Protein AF-A0A321L7A5-F1 (afdb_monomer_lite)

Sequence (297 aa):
MPLDHSKATVTISIAGIALSCINKLEGNRFEIGFLRCDRHRPLLDIQEIEFDPKTGESIRSCLIPHSLNLDEDITINAINGGGPQCGSRVSQYVRRAFDRLEDTGDEEDFRWIPDLEGPEFHGHKLTINHRSKLLPTLYLNDGILYTRQKTDEAFARVPVRGRSSKTALGKLAYGINADIICKDGGEVVLSNIARSGAPDGGSRCSVKLPKKERSRYLITIENHCQLADEIEGTDFQLFYEVVKDPAGKEFDLRRVVETGCYAAAKEPPEGRADFTLDGFPQNCLAGYLGETDSLNG

Radius of gyration: 19.92 Å; chains: 1; bounding box: 56×46×57 Å

Structure (mmCIF, N/CA/C/O backbone):
data_AF-A0A321L7A5-F1
#
_entry.id   AF-A0A321L7A5-F1
#
loop_
_atom_site.group_PDB
_atom_site.id
_atom_site.type_symbol
_atom_site.label_atom_id
_atom_site.label_alt_id
_atom_site.label_comp_id
_atom_site.label_asym_id
_atom_site.label_entity_id
_atom_site.label_seq_id
_atom_site.pdbx_PDB_ins_code
_atom_site.Cartn_x
_atom_site.Cartn_y
_atom_site.Cartn_z
_atom_site.occupancy
_atom_site.B_iso_or_equiv
_atom_site.auth_seq_id
_atom_site.auth_comp_id
_atom_site.auth_asym_id
_atom_site.auth_atom_id
_atom_site.pdbx_PDB_model_num
ATOM 1 N N . MET A 1 1 ? 1.046 19.884 -9.465 1.00 73.62 1 MET A N 1
ATOM 2 C CA . MET A 1 1 ? 1.242 19.173 -10.742 1.00 73.62 1 MET A CA 1
ATOM 3 C C . MET A 1 1 ? 0.932 17.710 -10.490 1.00 73.62 1 MET A C 1
ATOM 5 O O . MET A 1 1 ? 1.390 17.239 -9.445 1.00 73.62 1 MET A O 1
ATOM 9 N N . PRO A 1 2 ? 0.112 17.057 -11.335 1.00 86.25 2 PRO A N 1
ATOM 10 C CA . PRO A 1 2 ? -0.223 15.631 -11.215 1.00 86.25 2 PRO A CA 1
ATOM 11 C C . PRO A 1 2 ? 1.021 14.766 -11.072 1.00 86.25 2 PRO A C 1
ATOM 13 O O . PRO A 1 2 ? 2.103 15.188 -11.501 1.00 86.25 2 PRO A O 1
ATOM 16 N N . LEU A 1 3 ? 0.885 13.622 -10.403 1.00 89.12 3 LEU A N 1
ATOM 17 C CA . LEU A 1 3 ? 1.964 12.650 -10.358 1.00 89.12 3 LEU A CA 1
ATOM 18 C C . LEU A 1 3 ? 2.193 12.129 -11.786 1.00 89.12 3 LEU A C 1
ATOM 20 O O . LEU A 1 3 ? 1.260 11.942 -12.563 1.00 89.12 3 LEU A O 1
ATOM 24 N N . ASP A 1 4 ? 3.457 12.008 -12.182 1.00 92.56 4 ASP A N 1
ATOM 25 C CA . ASP A 1 4 ? 3.826 11.600 -13.536 1.00 92.56 4 ASP A CA 1
ATOM 26 C C . ASP A 1 4 ? 4.267 10.135 -13.534 1.00 92.56 4 ASP A C 1
ATOM 28 O O . ASP A 1 4 ? 5.461 9.824 -13.484 1.00 92.56 4 ASP A O 1
ATOM 32 N N . HIS A 1 5 ? 3.291 9.232 -13.628 1.00 93.69 5 HIS A N 1
ATOM 33 C CA . HIS A 1 5 ? 3.534 7.786 -13.697 1.00 93.69 5 HIS A CA 1
ATOM 34 C C . HIS A 1 5 ? 4.279 7.366 -14.965 1.00 93.69 5 HIS A C 1
ATOM 36 O O . HIS A 1 5 ? 4.738 6.226 -15.069 1.00 93.69 5 HIS A O 1
ATOM 42 N N . SER A 1 6 ? 4.425 8.259 -15.957 1.00 91.56 6 SER A N 1
ATOM 43 C CA . SER A 1 6 ? 5.083 7.906 -17.216 1.00 91.56 6 SER A CA 1
ATOM 44 C C . SER A 1 6 ? 6.560 7.523 -17.041 1.00 91.56 6 SER A C 1
ATOM 46 O O . SER A 1 6 ? 7.158 6.855 -17.890 1.00 91.56 6 SER A O 1
ATOM 48 N N . LYS A 1 7 ? 7.142 7.921 -15.909 1.00 92.12 7 LYS A N 1
ATOM 49 C CA . LYS A 1 7 ? 8.540 7.682 -15.552 1.00 92.12 7 LYS A CA 1
ATOM 50 C C . LYS A 1 7 ? 8.752 6.474 -14.648 1.00 92.12 7 LYS A C 1
ATOM 52 O O . LYS A 1 7 ? 9.908 6.130 -14.400 1.00 92.12 7 LYS A O 1
ATOM 57 N N . ALA A 1 8 ? 7.687 5.857 -14.140 1.00 95.06 8 ALA A N 1
ATOM 58 C CA . ALA A 1 8 ? 7.805 4.689 -13.280 1.00 95.06 8 ALA A CA 1
ATOM 59 C C . ALA A 1 8 ? 8.472 3.539 -14.049 1.00 95.06 8 ALA A C 1
ATOM 61 O O . ALA A 1 8 ? 8.101 3.233 -15.178 1.00 95.06 8 ALA A O 1
ATOM 62 N N . THR A 1 9 ? 9.468 2.895 -13.444 1.00 96.50 9 THR A N 1
ATOM 63 C CA . THR A 1 9 ? 9.952 1.590 -13.915 1.00 96.50 9 THR A CA 1
ATOM 64 C C . THR A 1 9 ? 8.985 0.505 -13.461 1.00 96.50 9 THR A C 1
ATOM 66 O O . THR A 1 9 ? 8.635 -0.391 -14.228 1.00 96.50 9 THR A O 1
ATOM 69 N N . VAL A 1 10 ? 8.567 0.595 -12.199 1.00 97.88 10 VAL A N 1
ATOM 70 C CA . VAL A 1 10 ? 7.644 -0.327 -11.548 1.00 97.88 10 VAL A CA 1
ATOM 71 C C . VAL A 1 10 ? 6.595 0.489 -10.812 1.00 97.88 10 VAL A C 1
ATOM 73 O O . VAL A 1 10 ? 6.953 1.396 -10.063 1.00 97.88 10 VAL A O 1
ATOM 76 N N . THR A 1 11 ? 5.333 0.122 -10.984 1.00 98.12 11 THR A N 1
ATOM 77 C CA . THR A 1 11 ? 4.240 0.531 -10.105 1.00 98.12 11 THR A CA 1
ATOM 78 C C . THR A 1 11 ? 3.858 -0.671 -9.254 1.00 98.12 11 THR A C 1
ATOM 80 O O . THR A 1 11 ? 3.595 -1.754 -9.778 1.00 98.12 11 THR A O 1
ATOM 83 N N . ILE A 1 12 ? 3.846 -0.502 -7.938 1.00 98.31 12 ILE A N 1
ATOM 84 C CA . ILE A 1 12 ? 3.305 -1.484 -7.000 1.00 98.31 12 ILE A CA 1
ATOM 85 C C . ILE A 1 12 ? 1.895 -1.037 -6.656 1.00 98.31 12 ILE A C 1
ATOM 87 O O . ILE A 1 12 ? 1.710 0.106 -6.251 1.00 98.31 12 ILE A O 1
ATOM 91 N N . SER A 1 13 ? 0.922 -1.926 -6.792 1.00 97.94 13 SER A N 1
ATOM 92 C CA . SER A 1 13 ? -0.464 -1.690 -6.422 1.00 97.94 13 SER A CA 1
ATOM 93 C C . SER A 1 13 ? -0.875 -2.620 -5.298 1.00 97.94 13 SER A C 1
ATOM 95 O O . SER A 1 13 ? -0.742 -3.837 -5.411 1.00 97.94 13 SER A O 1
ATOM 97 N N . ILE A 1 14 ? -1.351 -2.037 -4.201 1.00 97.06 14 ILE A N 1
ATOM 98 C CA . ILE A 1 14 ? -1.662 -2.751 -2.970 1.00 97.06 14 ILE A CA 1
ATOM 99 C C . ILE A 1 14 ? -3.116 -2.510 -2.592 1.00 97.06 14 ILE A C 1
ATOM 101 O O . ILE A 1 14 ? -3.545 -1.361 -2.470 1.00 97.06 14 ILE A O 1
ATOM 105 N N . ALA A 1 15 ? -3.868 -3.587 -2.384 1.00 94.19 15 ALA A N 1
ATOM 106 C CA . ALA A 1 15 ? -5.261 -3.519 -1.952 1.00 94.19 15 ALA A CA 1
ATOM 107 C C . ALA A 1 15 ? -5.634 -4.639 -0.970 1.00 94.19 15 ALA A C 1
ATOM 109 O O . ALA A 1 15 ? -4.910 -5.623 -0.787 1.00 94.19 15 ALA A O 1
ATOM 110 N N . GLY A 1 16 ? -6.795 -4.478 -0.339 1.00 92.19 16 GLY A N 1
ATOM 111 C CA . GLY A 1 16 ? -7.297 -5.372 0.698 1.00 92.19 16 GLY A CA 1
ATOM 112 C C . GLY A 1 16 ? -6.795 -5.002 2.093 1.00 92.19 16 GLY A C 1
ATOM 113 O O . GLY A 1 16 ? -6.304 -3.897 2.334 1.00 92.19 16 GLY A O 1
ATOM 114 N N . ILE A 1 17 ? -6.937 -5.934 3.038 1.00 92.94 17 ILE A N 1
ATOM 115 C CA . ILE A 1 17 ? -6.601 -5.680 4.440 1.00 92.94 17 ILE A CA 1
ATOM 116 C C . ILE A 1 17 ? -5.089 -5.761 4.693 1.00 92.94 17 ILE A C 1
ATOM 118 O O . ILE A 1 17 ? -4.496 -6.832 4.856 1.00 92.94 17 ILE A O 1
ATOM 122 N N . ALA A 1 18 ? -4.458 -4.594 4.720 1.00 95.56 18 ALA A N 1
ATOM 123 C CA . ALA A 1 18 ? -3.033 -4.429 4.958 1.00 95.56 18 ALA A CA 1
ATOM 124 C C . ALA A 1 18 ? -2.785 -3.291 5.946 1.00 95.56 18 ALA A C 1
ATOM 126 O O . ALA A 1 18 ? -3.521 -2.306 5.962 1.00 95.56 18 ALA A O 1
ATOM 127 N N . LEU A 1 19 ? -1.747 -3.430 6.763 1.00 96.62 19 LEU A N 1
ATOM 128 C CA . LEU A 1 19 ? -1.296 -2.414 7.703 1.00 96.62 19 LEU A CA 1
ATOM 129 C C . LEU A 1 19 ? 0.077 -1.922 7.273 1.00 96.62 19 LEU A C 1
ATOM 131 O O . LEU A 1 19 ? 0.952 -2.737 6.985 1.00 96.62 19 LEU A O 1
ATOM 135 N N . SER A 1 20 ? 0.269 -0.609 7.231 1.00 97.38 20 SER A N 1
ATOM 136 C CA . SER A 1 20 ? 1.500 -0.019 6.713 1.00 97.38 20 SER A CA 1
ATOM 137 C C . SER A 1 20 ? 2.065 1.086 7.592 1.00 97.38 20 SER A C 1
ATOM 139 O O . SER A 1 20 ? 1.324 1.748 8.311 1.00 97.38 20 SER A O 1
ATOM 141 N N . CYS A 1 21 ? 3.379 1.290 7.533 1.00 97.44 21 CYS A N 1
ATOM 142 C CA . CYS A 1 21 ? 4.071 2.390 8.203 1.00 97.44 21 CYS A CA 1
ATOM 143 C C . CYS A 1 21 ? 5.313 2.818 7.406 1.00 97.44 21 CYS A C 1
ATOM 145 O O . CYS A 1 21 ? 5.799 2.092 6.535 1.00 97.44 21 CYS A O 1
ATOM 147 N N . ILE A 1 22 ? 5.851 4.003 7.707 1.00 96.12 22 ILE A N 1
ATOM 148 C CA . ILE A 1 22 ? 7.162 4.436 7.204 1.00 96.12 22 ILE A CA 1
ATOM 149 C C . ILE A 1 22 ? 8.163 4.366 8.352 1.00 96.12 22 ILE A C 1
ATOM 151 O O . ILE A 1 22 ? 8.121 5.171 9.283 1.00 96.12 22 ILE A O 1
ATOM 155 N N . ASN A 1 23 ? 9.102 3.431 8.250 1.00 93.81 23 ASN A N 1
ATOM 156 C CA . ASN A 1 23 ? 10.160 3.228 9.221 1.00 93.81 23 ASN A CA 1
ATOM 157 C C . ASN A 1 23 ? 11.243 4.301 9.090 1.00 93.81 23 ASN A C 1
ATOM 159 O O . ASN A 1 23 ? 12.180 4.200 8.291 1.00 93.81 23 ASN A O 1
ATOM 163 N N . LYS A 1 24 ? 11.103 5.356 9.898 1.00 89.44 24 LYS A N 1
ATOM 164 C CA . LYS A 1 24 ? 12.027 6.499 9.944 1.00 89.44 24 LYS A CA 1
ATOM 165 C C . LYS A 1 24 ? 13.417 6.108 10.460 1.00 89.44 24 LYS A C 1
ATOM 167 O O . LYS A 1 24 ? 14.400 6.752 10.093 1.00 89.44 24 LYS A O 1
ATOM 172 N N . LEU A 1 25 ? 13.509 5.057 11.280 1.00 88.69 25 LEU A N 1
ATOM 173 C CA . LEU A 1 25 ? 14.767 4.576 11.861 1.00 88.69 25 LEU A CA 1
ATOM 174 C C . LEU A 1 25 ? 15.625 3.839 10.825 1.00 88.69 25 LEU A C 1
ATOM 176 O O . LEU A 1 25 ? 16.846 3.981 10.818 1.00 88.69 25 LEU A O 1
ATOM 180 N N . GLU A 1 26 ? 14.992 3.133 9.891 1.00 86.69 26 GLU A N 1
ATOM 181 C CA . GLU A 1 26 ? 15.644 2.425 8.787 1.00 86.69 26 GLU A CA 1
ATOM 182 C C . GLU A 1 26 ? 15.580 3.217 7.475 1.00 86.69 26 GLU A C 1
ATOM 184 O O . GLU A 1 26 ? 15.263 2.698 6.408 1.00 86.69 26 GLU A O 1
ATOM 189 N N . GLY A 1 27 ? 15.890 4.515 7.545 1.00 84.50 27 GLY A N 1
ATOM 190 C CA . GLY A 1 27 ? 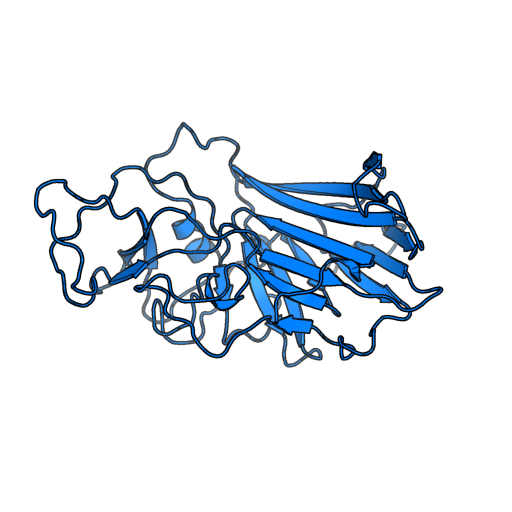16.083 5.339 6.351 1.00 84.50 27 GLY A CA 1
ATOM 191 C C . GLY A 1 27 ? 14.803 5.684 5.586 1.00 84.50 27 GLY A C 1
ATOM 192 O O . GLY A 1 27 ? 14.893 5.983 4.398 1.00 84.50 27 GLY A O 1
ATOM 193 N N . ASN A 1 28 ? 13.648 5.717 6.260 1.00 89.94 28 ASN A N 1
ATOM 194 C CA . ASN A 1 28 ? 12.314 5.888 5.670 1.00 89.94 28 ASN A CA 1
ATOM 195 C C . ASN A 1 28 ? 11.901 4.715 4.770 1.00 89.94 28 ASN A C 1
ATOM 197 O O . ASN A 1 28 ? 11.311 4.926 3.712 1.00 89.94 28 ASN A O 1
ATOM 201 N N . ARG A 1 29 ? 12.205 3.482 5.174 1.00 93.19 29 ARG A N 1
ATOM 202 C CA . ARG A 1 29 ? 11.696 2.287 4.497 1.00 93.19 29 ARG A CA 1
ATOM 203 C C . ARG A 1 29 ? 10.191 2.166 4.713 1.00 93.19 29 ARG A C 1
ATOM 205 O O . ARG A 1 29 ? 9.725 2.250 5.843 1.00 93.19 29 ARG A O 1
ATOM 212 N N . PHE A 1 30 ? 9.427 1.947 3.654 1.00 96.81 30 PHE A N 1
ATOM 213 C CA . PHE A 1 30 ? 8.008 1.635 3.775 1.00 96.81 30 PHE A CA 1
ATOM 214 C C . PHE A 1 30 ? 7.825 0.150 4.070 1.00 96.81 30 PHE A C 1
ATOM 216 O O . PHE A 1 30 ? 8.400 -0.705 3.395 1.00 96.81 30 PHE A O 1
ATOM 223 N N . GLU A 1 31 ? 7.041 -0.143 5.100 1.00 97.19 31 GLU A N 1
ATOM 224 C CA . GLU A 1 31 ? 6.721 -1.496 5.534 1.00 97.19 31 GLU A CA 1
ATOM 225 C C . GLU A 1 31 ? 5.220 -1.695 5.401 1.00 97.19 31 GLU A C 1
ATOM 227 O O . GLU A 1 31 ? 4.438 -0.849 5.836 1.00 97.19 31 GLU A O 1
ATOM 232 N N . ILE A 1 32 ? 4.809 -2.810 4.806 1.00 97.62 32 ILE A N 1
ATOM 233 C CA . ILE A 1 32 ? 3.396 -3.154 4.681 1.00 97.62 32 ILE A CA 1
ATOM 234 C C . ILE A 1 32 ? 3.188 -4.638 4.931 1.00 97.62 32 ILE A C 1
ATOM 236 O O . ILE A 1 32 ? 3.740 -5.484 4.237 1.00 97.62 32 ILE A O 1
ATOM 240 N N . GLY A 1 33 ? 2.405 -4.946 5.956 1.00 97.12 33 GLY A N 1
ATOM 241 C CA . GLY A 1 33 ? 2.051 -6.298 6.350 1.00 97.12 33 GLY A CA 1
ATOM 242 C C . GLY A 1 33 ? 0.606 -6.606 5.987 1.00 97.12 33 GLY A C 1
ATOM 243 O O . GLY A 1 33 ? -0.298 -5.845 6.335 1.00 97.12 33 GLY A O 1
ATOM 244 N N . PHE A 1 34 ? 0.370 -7.733 5.324 1.00 96.62 34 PHE A N 1
ATOM 245 C CA . PHE A 1 34 ? -0.986 -8.186 5.007 1.00 96.62 34 PHE A CA 1
ATOM 246 C C . PHE A 1 34 ? -1.564 -8.999 6.152 1.00 96.62 34 PHE A C 1
ATOM 248 O O . PHE A 1 34 ? -0.925 -9.932 6.634 1.00 96.62 34 PHE A O 1
ATOM 255 N N . LEU A 1 35 ? -2.776 -8.667 6.593 1.00 95.12 35 LEU A N 1
ATOM 256 C CA . LEU A 1 35 ? -3.407 -9.411 7.672 1.00 95.12 35 LEU A CA 1
ATOM 257 C C . LEU A 1 35 ? -3.889 -10.769 7.156 1.00 95.12 35 LEU A C 1
ATOM 259 O O . LEU A 1 35 ? -4.773 -10.846 6.304 1.00 95.12 35 LEU A O 1
ATOM 263 N N . ARG A 1 36 ? -3.325 -11.849 7.695 1.00 92.81 36 ARG A N 1
ATOM 264 C CA . ARG A 1 36 ? -3.751 -13.219 7.408 1.00 92.81 36 ARG A CA 1
ATOM 265 C C . ARG A 1 36 ? -4.792 -13.672 8.412 1.00 92.81 36 ARG A C 1
ATOM 267 O O . ARG A 1 36 ? -4.588 -13.608 9.624 1.00 92.81 36 ARG A O 1
ATOM 274 N N . CYS A 1 37 ? -5.870 -14.217 7.880 1.00 91.06 37 CYS A N 1
ATOM 275 C CA . CYS A 1 37 ? -6.850 -14.989 8.625 1.00 91.06 37 CYS A CA 1
ATOM 276 C C . CYS A 1 37 ? -7.405 -16.084 7.709 1.00 91.06 37 CYS A C 1
ATOM 278 O O . CYS A 1 37 ? -7.020 -16.178 6.543 1.00 91.06 37 CYS A O 1
ATOM 280 N N . ASP A 1 38 ? -8.327 -16.902 8.207 1.00 88.75 38 ASP A N 1
ATOM 281 C CA . ASP A 1 38 ? -8.894 -18.000 7.414 1.00 88.75 38 ASP A CA 1
ATOM 282 C C . ASP A 1 38 ? -9.598 -17.512 6.135 1.00 88.75 38 ASP A C 1
ATOM 284 O O . ASP A 1 38 ? -9.697 -18.259 5.165 1.00 88.75 38 ASP A O 1
ATOM 288 N N . ARG A 1 39 ? -10.027 -16.242 6.114 1.00 88.62 39 ARG A N 1
ATOM 289 C CA . ARG A 1 39 ? -10.750 -15.611 5.001 1.00 88.62 39 ARG A CA 1
ATOM 290 C C . ARG A 1 39 ? -9.870 -14.802 4.055 1.00 88.62 39 ARG A C 1
ATOM 292 O O . ARG A 1 39 ? -10.267 -14.601 2.914 1.00 88.62 39 ARG A O 1
ATOM 299 N N . HIS A 1 40 ? -8.719 -14.324 4.521 1.00 90.19 40 HIS A N 1
ATOM 300 C CA . HIS A 1 40 ? -7.886 -13.373 3.789 1.00 90.19 40 HIS A CA 1
ATOM 301 C C . HIS A 1 40 ? -6.534 -13.980 3.477 1.00 90.19 40 HIS A C 1
ATOM 303 O O . HIS A 1 40 ? -5.783 -14.371 4.381 1.00 90.19 40 HIS A O 1
ATOM 309 N N . ARG A 1 41 ? -6.233 -14.066 2.180 1.00 91.38 41 ARG A N 1
ATOM 310 C CA . ARG A 1 41 ? -4.936 -14.525 1.698 1.00 91.38 41 ARG A CA 1
ATOM 311 C C . ARG A 1 41 ? -4.395 -13.558 0.649 1.00 91.38 41 ARG A C 1
ATOM 313 O O . ARG A 1 41 ? -5.126 -13.212 -0.279 1.00 91.38 41 ARG A O 1
ATOM 320 N N . PRO A 1 42 ? -3.118 -13.167 0.768 1.00 94.88 42 PRO A N 1
ATOM 321 C CA . PRO A 1 42 ? -2.471 -12.334 -0.225 1.00 94.88 42 PRO A CA 1
ATOM 322 C C . PRO A 1 42 ? -2.281 -13.120 -1.524 1.00 94.88 42 PRO A C 1
ATOM 324 O O . PRO A 1 42 ? -1.915 -14.298 -1.507 1.00 94.88 42 PRO A O 1
ATOM 327 N N . LEU A 1 43 ? -2.503 -12.437 -2.638 1.00 96.12 43 LEU A N 1
ATOM 328 C CA . LEU A 1 43 ? -2.137 -12.841 -3.988 1.00 96.12 43 LEU A CA 1
ATOM 329 C C . LEU A 1 43 ? -1.112 -11.843 -4.523 1.00 96.12 43 LEU A C 1
ATOM 331 O O . LEU A 1 43 ? -1.151 -10.670 -4.157 1.00 96.12 43 LEU A O 1
ATOM 335 N N . LEU A 1 44 ? -0.193 -12.311 -5.363 1.00 97.50 44 LEU A N 1
ATOM 336 C CA . LEU A 1 44 ? 0.838 -11.496 -5.997 1.00 97.50 44 LEU A CA 1
ATOM 337 C C . LEU A 1 44 ? 0.883 -11.851 -7.475 1.00 97.50 44 LEU A C 1
ATOM 339 O O . LEU A 1 44 ? 1.128 -13.007 -7.808 1.00 97.50 44 LEU A O 1
ATOM 343 N N . ASP A 1 45 ? 0.719 -10.834 -8.311 1.00 98.31 45 ASP A N 1
ATOM 344 C CA . ASP A 1 45 ? 0.925 -10.911 -9.750 1.00 98.31 45 ASP A CA 1
ATOM 345 C C . ASP A 1 45 ? 1.959 -9.874 -10.183 1.00 98.31 45 ASP A C 1
ATOM 347 O O . ASP A 1 45 ? 1.998 -8.747 -9.684 1.00 98.31 45 ASP A O 1
ATOM 351 N N . ILE A 1 46 ? 2.787 -10.247 -11.157 1.00 98.56 46 ILE A N 1
ATOM 352 C CA . ILE A 1 46 ? 3.749 -9.344 -11.790 1.00 98.56 46 ILE A CA 1
ATOM 353 C C . ILE A 1 46 ? 3.462 -9.325 -13.286 1.00 98.56 46 ILE A C 1
ATOM 355 O O . ILE A 1 46 ? 3.459 -10.368 -13.936 1.00 98.56 46 ILE A O 1
ATOM 359 N N . GLN A 1 47 ? 3.248 -8.140 -13.845 1.00 98.62 47 GLN A N 1
ATOM 360 C CA . GLN A 1 47 ? 3.000 -7.932 -15.268 1.00 98.62 47 GLN A CA 1
ATOM 361 C C . GLN A 1 47 ? 4.075 -7.032 -15.869 1.00 98.62 47 GLN A C 1
ATOM 363 O O . GLN A 1 47 ? 4.460 -6.039 -15.259 1.00 98.62 47 GLN A O 1
ATOM 368 N N . GLU A 1 48 ? 4.533 -7.348 -17.078 1.00 98.56 48 GLU A N 1
ATOM 369 C CA . GLU A 1 48 ? 5.232 -6.401 -17.947 1.00 98.56 48 GLU A CA 1
ATOM 370 C C . GLU A 1 48 ? 4.228 -5.793 -18.925 1.00 98.56 48 GLU A C 1
ATOM 372 O O . GLU A 1 48 ? 3.525 -6.523 -19.624 1.00 98.56 48 GLU A O 1
ATOM 377 N N . ILE A 1 49 ? 4.185 -4.465 -18.983 1.00 98.25 49 ILE A N 1
ATOM 378 C CA . ILE A 1 49 ? 3.317 -3.690 -19.865 1.00 98.25 49 ILE A CA 1
ATOM 379 C C . ILE A 1 49 ? 4.201 -2.940 -20.859 1.00 98.25 49 ILE A C 1
ATOM 381 O O . ILE A 1 49 ? 5.022 -2.120 -20.450 1.00 98.25 49 ILE A O 1
ATOM 385 N N . GLU A 1 50 ? 4.037 -3.222 -22.148 1.00 97.88 50 GLU A N 1
ATOM 386 C CA . GLU A 1 50 ? 4.733 -2.571 -23.259 1.00 97.88 50 GLU A CA 1
ATOM 387 C C . GLU A 1 50 ? 3.866 -1.452 -23.849 1.00 97.88 50 GLU A C 1
ATOM 389 O O . GLU A 1 50 ? 2.668 -1.640 -24.069 1.00 97.88 50 GLU A O 1
ATOM 394 N N . PHE A 1 51 ? 4.473 -0.301 -24.138 1.00 96.62 51 PHE A N 1
ATOM 395 C CA . PHE A 1 51 ? 3.792 0.911 -24.591 1.00 96.62 51 PHE A CA 1
ATOM 396 C C . PHE A 1 51 ? 4.238 1.347 -25.990 1.00 96.62 51 PHE A C 1
ATOM 398 O O . PHE A 1 51 ? 5.414 1.241 -26.354 1.00 96.62 51 PHE A O 1
ATOM 405 N N . ASP A 1 52 ? 3.305 1.909 -26.759 1.00 95.44 52 ASP A N 1
ATOM 406 C CA . ASP A 1 52 ? 3.605 2.546 -28.037 1.00 95.44 52 ASP A CA 1
ATOM 407 C C . ASP A 1 52 ? 4.378 3.852 -27.793 1.00 95.44 52 ASP A C 1
ATOM 409 O O . ASP A 1 52 ? 3.889 4.736 -27.087 1.00 95.44 52 ASP A O 1
ATOM 413 N N . PRO A 1 53 ? 5.574 4.036 -28.376 1.00 92.25 53 PRO A N 1
ATOM 414 C CA . PRO A 1 53 ? 6.374 5.236 -28.143 1.00 92.25 53 PRO A CA 1
ATOM 415 C C . PRO A 1 53 ? 5.760 6.518 -28.733 1.00 92.25 53 PRO A C 1
ATOM 417 O O . PRO A 1 53 ? 6.203 7.611 -28.388 1.00 92.25 53 PRO A O 1
ATOM 420 N N . LYS A 1 54 ? 4.797 6.411 -29.656 1.00 93.69 54 LYS A N 1
ATOM 421 C CA . LYS A 1 54 ? 4.126 7.548 -30.299 1.00 93.69 54 LYS A CA 1
ATOM 422 C C . LYS A 1 54 ? 2.858 7.952 -29.561 1.00 93.69 54 LYS A C 1
ATOM 424 O O . LYS A 1 54 ? 2.631 9.147 -29.400 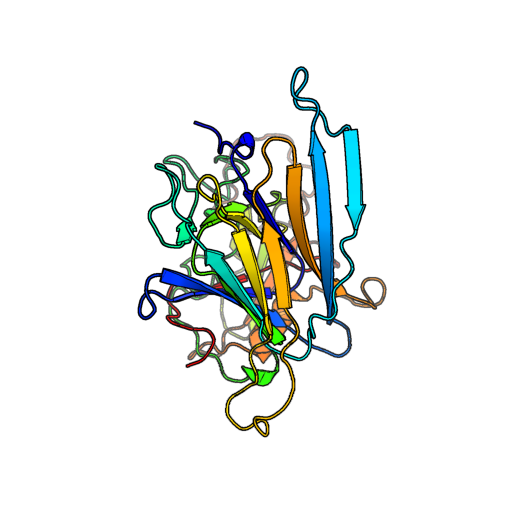1.00 93.69 54 LYS A O 1
ATOM 429 N N . THR A 1 55 ? 2.028 6.984 -29.170 1.00 93.81 55 THR A N 1
ATOM 430 C CA . THR A 1 55 ? 0.733 7.267 -28.522 1.00 93.81 55 THR A CA 1
ATOM 431 C C . THR A 1 55 ? 0.809 7.204 -26.999 1.00 93.81 55 THR A C 1
ATOM 433 O O . THR A 1 55 ? -0.000 7.834 -26.327 1.00 93.81 55 THR A O 1
ATOM 436 N N . GLY A 1 56 ? 1.788 6.482 -26.445 1.00 91.25 56 GLY A N 1
ATOM 437 C CA . GLY A 1 56 ? 1.881 6.191 -25.015 1.00 91.25 56 GLY A CA 1
ATOM 438 C C . GLY A 1 56 ? 0.869 5.148 -24.533 1.00 91.25 56 GLY A C 1
ATOM 439 O O . GLY A 1 56 ? 0.791 4.895 -23.333 1.00 91.25 56 GLY A O 1
ATOM 440 N N . GLU A 1 57 ? 0.094 4.548 -25.437 1.00 93.88 57 GLU A N 1
ATOM 441 C CA . GLU A 1 57 ? -0.906 3.533 -25.106 1.00 93.88 57 GLU A CA 1
ATOM 442 C C . GLU A 1 57 ? -0.256 2.164 -24.889 1.00 93.88 57 GLU A C 1
ATOM 444 O O . GLU A 1 57 ? 0.778 1.848 -25.479 1.00 93.88 57 GLU A O 1
ATOM 449 N N . SER A 1 58 ? -0.871 1.333 -24.046 1.00 94.88 58 SER A N 1
ATOM 450 C CA . SER A 1 58 ? -0.434 -0.052 -23.845 1.00 94.88 58 SER A CA 1
ATOM 451 C C . SER A 1 58 ? -0.694 -0.879 -25.106 1.00 94.88 58 SER A C 1
ATOM 453 O O . SER A 1 58 ? -1.829 -0.968 -25.572 1.00 94.88 58 SER A O 1
ATOM 455 N N . ILE A 1 59 ? 0.355 -1.500 -25.648 1.00 96.81 59 ILE A N 1
ATOM 456 C CA . ILE A 1 59 ? 0.276 -2.424 -26.788 1.00 96.81 59 ILE A CA 1
ATOM 457 C C . ILE A 1 59 ? 0.088 -3.857 -26.289 1.00 96.81 59 ILE A C 1
ATOM 459 O O . ILE A 1 59 ? -0.621 -4.657 -26.902 1.00 96.81 59 ILE A O 1
ATOM 463 N N . ARG A 1 60 ? 0.768 -4.211 -25.194 1.00 96.69 60 ARG A N 1
ATOM 464 C CA . ARG A 1 60 ? 0.841 -5.586 -24.704 1.00 96.69 60 ARG A CA 1
ATOM 465 C C . ARG A 1 60 ? 1.007 -5.609 -23.193 1.00 96.69 60 ARG A C 1
ATOM 467 O O . ARG A 1 60 ? 1.776 -4.833 -22.645 1.00 96.69 60 ARG A O 1
ATOM 474 N N . SER A 1 61 ? 0.349 -6.565 -22.545 1.00 97.31 61 SER A N 1
ATOM 475 C CA . SER A 1 61 ? 0.623 -6.945 -21.158 1.00 97.31 61 SER A CA 1
ATOM 476 C C . SER A 1 61 ? 0.910 -8.444 -21.094 1.00 97.31 61 SER A C 1
ATOM 478 O O . SER A 1 61 ? 0.223 -9.233 -21.752 1.00 97.31 61 SER A O 1
ATOM 480 N N . CYS A 1 62 ? 1.939 -8.854 -20.353 1.00 98.12 62 CYS A N 1
ATOM 481 C CA . CYS A 1 62 ? 2.205 -10.263 -20.081 1.00 98.12 62 CYS A CA 1
ATOM 482 C C . CYS A 1 62 ? 2.578 -10.513 -18.620 1.00 98.12 62 CYS A C 1
ATOM 484 O O . CYS A 1 62 ? 3.383 -9.789 -18.038 1.00 98.12 62 CYS A O 1
ATOM 486 N N . LEU A 1 63 ? 2.033 -11.589 -18.052 1.00 98.38 63 LEU A N 1
ATOM 487 C CA . LEU A 1 63 ? 2.410 -12.056 -16.723 1.00 98.38 63 LEU A CA 1
ATOM 488 C C . LEU A 1 63 ? 3.852 -12.571 -16.728 1.00 98.38 63 LEU A C 1
ATOM 490 O O . LEU A 1 63 ? 4.254 -13.316 -17.625 1.00 98.38 63 LEU A O 1
ATOM 494 N N . ILE A 1 64 ? 4.611 -12.186 -15.707 1.00 98.19 64 ILE A N 1
ATOM 495 C CA . ILE A 1 64 ? 5.963 -12.662 -15.438 1.00 98.19 64 ILE A CA 1
ATOM 496 C C . ILE A 1 64 ? 5.859 -13.823 -14.449 1.00 98.19 64 ILE A C 1
ATOM 498 O O . ILE A 1 64 ? 5.475 -13.604 -13.298 1.00 98.19 64 ILE A O 1
ATOM 502 N N . PRO A 1 65 ? 6.227 -15.052 -14.849 1.00 97.62 65 PRO A N 1
ATOM 503 C CA . PRO A 1 65 ? 6.283 -16.170 -13.923 1.00 97.62 65 PRO A CA 1
ATOM 504 C C . PRO A 1 65 ? 7.269 -15.890 -12.789 1.00 97.62 65 PRO A C 1
ATOM 506 O O . PRO A 1 65 ? 8.396 -15.449 -13.025 1.00 97.62 65 PRO A O 1
ATOM 509 N N . HIS A 1 66 ? 6.866 -16.200 -11.562 1.00 96.25 66 HIS A N 1
ATOM 510 C CA . HIS A 1 66 ? 7.728 -16.098 -10.394 1.00 96.25 66 HIS A CA 1
ATOM 511 C C . HIS A 1 66 ? 7.481 -17.233 -9.408 1.00 96.25 66 HIS A C 1
ATOM 513 O O . HIS A 1 66 ? 6.439 -17.882 -9.415 1.00 96.25 66 HIS A O 1
ATOM 519 N N . SER A 1 67 ? 8.448 -17.431 -8.519 1.00 95.62 67 SER A N 1
ATOM 520 C CA . SER A 1 67 ? 8.381 -18.394 -7.419 1.00 95.62 67 SER A CA 1
ATOM 521 C C . SER A 1 67 ? 8.394 -17.720 -6.044 1.00 95.62 67 SER A C 1
ATOM 523 O O . SER A 1 67 ? 8.699 -18.372 -5.051 1.00 95.62 67 SER A O 1
ATOM 525 N N . LEU A 1 68 ? 8.111 -16.411 -5.978 1.00 95.81 68 LEU A N 1
ATOM 526 C CA . LEU A 1 68 ? 8.053 -15.672 -4.714 1.00 95.81 68 LEU A CA 1
ATOM 527 C C . LEU A 1 68 ? 7.039 -16.310 -3.753 1.00 95.81 68 LEU A C 1
ATOM 529 O O . LEU A 1 68 ? 5.894 -16.559 -4.125 1.00 95.81 68 LEU A O 1
ATOM 533 N N . ASN A 1 69 ? 7.478 -16.556 -2.521 1.00 93.88 69 ASN A N 1
ATOM 534 C CA . ASN A 1 69 ? 6.682 -17.176 -1.471 1.00 93.88 69 ASN A CA 1
ATOM 535 C C . ASN A 1 69 ? 5.959 -16.105 -0.636 1.00 93.88 69 ASN A C 1
ATOM 537 O O . ASN A 1 69 ? 6.619 -15.291 0.004 1.00 93.88 69 ASN A O 1
ATOM 541 N N . LEU A 1 70 ? 4.624 -16.108 -0.608 1.00 94.31 70 LEU A N 1
ATOM 542 C CA . LEU A 1 70 ? 3.833 -15.164 0.201 1.00 94.31 70 LEU A CA 1
ATOM 543 C C . LEU A 1 70 ? 3.695 -15.587 1.675 1.00 94.31 70 LEU A C 1
ATOM 545 O O . LEU A 1 70 ? 3.110 -14.861 2.474 1.00 94.31 70 LEU A O 1
ATOM 549 N N . ASP A 1 71 ? 4.258 -16.736 2.057 1.00 92.44 71 ASP A N 1
ATOM 550 C CA . ASP A 1 71 ? 4.448 -17.122 3.460 1.00 92.44 71 ASP A CA 1
ATOM 551 C C . ASP A 1 71 ? 5.746 -16.549 4.064 1.00 92.44 71 ASP A C 1
ATOM 553 O O . ASP A 1 71 ? 6.019 -16.725 5.253 1.00 92.44 71 ASP A O 1
ATOM 557 N N . GLU A 1 72 ? 6.549 -15.853 3.261 1.00 92.69 72 GLU A N 1
ATOM 558 C CA . GLU A 1 72 ? 7.792 -15.203 3.670 1.00 92.69 72 GLU A CA 1
ATOM 559 C C . GLU A 1 72 ? 7.718 -13.702 3.419 1.00 92.69 72 GLU A C 1
ATOM 561 O O . GLU A 1 72 ? 7.002 -13.235 2.536 1.00 92.69 72 GLU A O 1
ATOM 566 N N . ASP A 1 73 ? 8.497 -12.933 4.171 1.00 94.44 73 ASP A N 1
ATOM 567 C CA . ASP A 1 73 ? 8.601 -11.504 3.914 1.00 94.44 73 ASP A CA 1
ATOM 568 C C . ASP A 1 73 ? 9.321 -11.254 2.573 1.00 94.44 73 ASP A C 1
ATOM 570 O O . ASP A 1 73 ? 10.144 -12.061 2.126 1.00 94.44 73 ASP A O 1
ATOM 574 N N . ILE A 1 74 ? 9.035 -10.123 1.927 1.00 95.94 74 ILE A N 1
ATOM 575 C CA . ILE A 1 74 ? 9.583 -9.775 0.610 1.00 95.94 74 ILE A CA 1
ATOM 576 C C . ILE A 1 74 ? 10.247 -8.401 0.683 1.00 95.94 74 ILE A C 1
ATOM 578 O O . ILE A 1 74 ? 9.641 -7.420 1.099 1.00 95.94 74 ILE A O 1
ATOM 582 N N . THR A 1 75 ? 11.494 -8.302 0.230 1.00 95.94 75 THR A N 1
ATOM 583 C CA . THR A 1 75 ? 12.120 -7.000 -0.056 1.00 95.94 75 THR A CA 1
ATOM 584 C C . THR A 1 75 ? 11.892 -6.605 -1.498 1.00 95.94 75 THR A C 1
ATOM 586 O O . THR A 1 75 ? 11.965 -7.449 -2.390 1.00 95.94 75 THR A O 1
ATOM 589 N N . ILE A 1 76 ? 11.686 -5.310 -1.717 1.00 96.12 76 ILE A N 1
ATOM 590 C CA . ILE A 1 76 ? 11.604 -4.681 -3.028 1.00 96.12 76 ILE A CA 1
ATOM 591 C C . ILE A 1 76 ? 12.641 -3.560 -3.067 1.00 96.12 76 ILE A C 1
ATOM 593 O O . ILE A 1 76 ? 12.504 -2.531 -2.403 1.00 96.12 76 ILE A O 1
ATOM 597 N N . ASN A 1 77 ? 13.709 -3.786 -3.829 1.00 93.81 77 ASN A N 1
ATOM 598 C CA . ASN A 1 77 ? 14.880 -2.913 -3.864 1.00 93.81 77 ASN A CA 1
ATOM 599 C C . ASN A 1 77 ? 15.113 -2.361 -5.267 1.00 93.81 77 ASN A C 1
ATOM 601 O O . ASN A 1 77 ? 15.139 -3.126 -6.231 1.00 93.81 77 ASN A O 1
ATOM 605 N N . ALA A 1 78 ? 15.360 -1.056 -5.378 1.00 93.81 78 ALA A N 1
ATOM 606 C CA . ALA A 1 78 ? 15.793 -0.438 -6.623 1.00 93.81 78 ALA A CA 1
ATOM 607 C C . ALA A 1 78 ? 17.328 -0.428 -6.710 1.00 93.81 78 ALA A C 1
ATOM 609 O O . ALA A 1 78 ? 18.015 0.265 -5.960 1.00 93.81 78 ALA A O 1
ATOM 610 N N . ILE A 1 79 ? 17.889 -1.163 -7.666 1.00 92.62 79 ILE A N 1
ATOM 611 C CA . ILE A 1 79 ? 19.312 -1.100 -8.004 1.00 92.62 79 ILE A CA 1
ATOM 612 C C . ILE A 1 79 ? 19.511 0.027 -9.019 1.00 92.62 79 ILE A C 1
ATOM 614 O O . ILE A 1 79 ? 18.841 0.070 -10.052 1.00 92.62 79 ILE A O 1
ATOM 618 N N . ASN A 1 80 ? 20.420 0.959 -8.716 1.00 87.62 80 ASN A N 1
ATOM 619 C CA . ASN A 1 80 ? 20.542 2.244 -9.423 1.00 87.62 80 ASN A CA 1
ATOM 620 C C . ASN A 1 80 ? 19.219 3.042 -9.430 1.00 87.62 80 ASN A C 1
ATOM 622 O O . ASN A 1 80 ? 18.843 3.666 -10.430 1.00 87.62 80 ASN A O 1
ATOM 626 N N . GLY A 1 81 ? 18.513 3.005 -8.295 1.00 75.38 81 GLY A N 1
ATOM 627 C CA . GLY A 1 81 ? 17.339 3.830 -8.024 1.00 75.38 81 GLY A CA 1
ATOM 628 C C . GLY A 1 81 ? 17.656 5.326 -7.906 1.00 75.38 81 GLY A C 1
ATOM 629 O O . GLY A 1 81 ? 18.814 5.758 -7.924 1.00 75.38 81 GLY A O 1
ATOM 630 N N . GLY A 1 82 ? 16.600 6.129 -7.801 1.00 62.22 82 GLY A N 1
ATOM 631 C CA . GLY A 1 82 ? 16.701 7.565 -7.549 1.00 62.22 82 GLY A CA 1
ATOM 632 C C . GLY A 1 82 ? 16.830 8.400 -8.821 1.00 62.22 82 GLY A C 1
ATOM 633 O O . GLY A 1 82 ? 17.873 9.003 -9.089 1.00 62.22 82 GLY A O 1
ATOM 634 N N . GLY A 1 83 ? 15.764 8.453 -9.627 1.00 58.78 83 GLY A N 1
ATOM 635 C CA . GLY A 1 83 ? 15.607 9.531 -10.610 1.00 58.78 83 GLY A CA 1
ATOM 636 C C . GLY A 1 83 ? 15.675 10.913 -9.931 1.00 58.78 83 GLY A C 1
ATOM 637 O O . GLY A 1 83 ? 15.498 10.998 -8.723 1.00 58.78 83 GLY A O 1
ATOM 638 N N . PRO A 1 84 ? 15.881 12.023 -10.659 1.00 50.56 84 PRO A N 1
ATOM 639 C CA . PRO A 1 84 ? 16.054 13.359 -10.061 1.00 50.56 84 PRO A CA 1
ATOM 640 C C . PRO A 1 84 ? 14.890 13.829 -9.161 1.00 50.56 84 PRO A C 1
ATOM 642 O O . PRO A 1 84 ? 15.050 14.798 -8.426 1.00 50.56 84 PRO A O 1
ATOM 645 N N . GLN A 1 85 ? 13.735 13.155 -9.214 1.00 55.28 85 GLN A N 1
ATOM 646 C CA . GLN A 1 85 ? 12.567 13.398 -8.359 1.00 55.28 85 GLN A CA 1
ATOM 647 C C . GLN A 1 85 ? 12.434 12.408 -7.185 1.00 55.28 85 GLN A C 1
ATOM 649 O O . GLN A 1 85 ? 11.799 12.741 -6.191 1.00 55.28 85 GLN A O 1
ATOM 654 N N . CYS A 1 86 ? 13.065 11.233 -7.259 1.00 54.00 86 CYS A N 1
ATOM 655 C CA . CYS A 1 86 ? 13.206 10.313 -6.135 1.00 54.00 86 CYS A CA 1
ATOM 656 C C . CYS A 1 86 ? 14.565 10.577 -5.481 1.00 54.00 86 CYS A C 1
ATOM 658 O O . CYS A 1 86 ? 15.598 10.097 -5.951 1.00 54.00 86 CYS A O 1
ATOM 660 N N . GLY A 1 87 ? 14.578 11.288 -4.350 1.00 57.81 87 GLY A N 1
ATOM 661 C CA . GLY A 1 87 ? 15.623 11.013 -3.358 1.00 57.81 87 GLY A CA 1
ATOM 662 C C . GLY A 1 87 ? 15.651 9.500 -3.094 1.00 57.81 87 GLY A C 1
ATOM 663 O O . GLY A 1 87 ? 14.644 8.833 -3.301 1.00 57.81 87 GLY A O 1
ATOM 664 N N . SER A 1 88 ? 16.789 8.933 -2.711 1.00 61.94 88 SER A N 1
ATOM 665 C CA . SER A 1 88 ? 16.998 7.480 -2.558 1.00 61.94 88 SER A CA 1
ATOM 666 C C . SER A 1 88 ? 16.235 6.856 -1.368 1.00 61.94 88 SER A C 1
ATOM 668 O O . SER A 1 88 ? 16.865 6.252 -0.498 1.00 61.94 88 SER A O 1
ATOM 670 N N . ARG A 1 89 ? 14.938 7.162 -1.223 1.00 85.50 89 ARG A N 1
ATOM 671 C CA . ARG A 1 89 ? 14.061 6.878 -0.079 1.00 85.50 89 ARG A CA 1
ATOM 672 C C . ARG A 1 89 ? 12.593 6.900 -0.495 1.00 85.50 89 ARG A C 1
ATOM 674 O O . ARG A 1 89 ? 12.231 7.503 -1.508 1.00 85.50 89 ARG A O 1
ATOM 681 N N . VAL A 1 90 ? 11.739 6.329 0.348 1.00 92.31 90 VAL A N 1
ATOM 682 C CA . VAL A 1 90 ? 10.292 6.469 0.198 1.00 92.31 90 VAL A CA 1
ATOM 683 C C . VAL A 1 90 ? 9.831 7.888 0.543 1.00 92.31 90 VAL A C 1
ATOM 685 O O . VAL A 1 90 ? 10.343 8.535 1.461 1.00 92.31 90 VAL A O 1
ATOM 688 N N . SER A 1 91 ? 8.847 8.376 -0.206 1.00 93.69 91 SER A N 1
ATOM 689 C CA . SER A 1 91 ? 8.156 9.646 0.014 1.00 93.69 91 SER A CA 1
ATOM 690 C C . SER A 1 91 ? 6.650 9.469 -0.176 1.00 93.69 91 SER A C 1
ATOM 692 O O . SER A 1 91 ? 6.218 8.516 -0.815 1.00 93.69 91 SER A O 1
ATOM 694 N N . GLN A 1 92 ? 5.848 10.375 0.378 1.00 95.19 92 GLN A N 1
ATOM 695 C CA . GLN A 1 92 ? 4.398 10.399 0.180 1.00 95.19 92 GLN A CA 1
ATOM 696 C C . GLN A 1 92 ? 4.037 11.510 -0.805 1.00 95.19 92 GLN A C 1
ATOM 698 O O . GLN A 1 92 ? 4.540 12.633 -0.696 1.00 95.19 92 GLN A O 1
ATOM 703 N N . TYR A 1 93 ? 3.144 11.219 -1.745 1.00 95.94 93 TYR A N 1
ATOM 704 C CA . TYR A 1 93 ? 2.550 12.226 -2.607 1.00 95.94 93 TYR A CA 1
ATOM 705 C C . TYR A 1 93 ? 1.487 13.010 -1.836 1.00 95.94 93 TYR A C 1
ATOM 707 O O . TYR A 1 93 ? 0.442 12.476 -1.473 1.00 95.94 93 TYR A O 1
ATOM 715 N N . VAL A 1 94 ? 1.770 14.283 -1.559 1.00 94.94 94 VAL A N 1
ATOM 716 C CA . VAL A 1 94 ? 0.914 15.154 -0.744 1.00 94.94 94 VAL A CA 1
ATOM 717 C C . VAL A 1 94 ? 0.807 16.533 -1.390 1.00 94.94 94 VAL A C 1
ATOM 719 O O . VAL A 1 94 ? 1.811 17.119 -1.807 1.00 94.94 94 VAL A O 1
ATOM 722 N N . ARG A 1 95 ? -0.405 17.098 -1.441 1.00 91.25 95 ARG A N 1
ATOM 723 C CA . ARG A 1 95 ? -0.672 18.449 -1.961 1.00 91.25 95 ARG A CA 1
ATOM 724 C C . ARG A 1 95 ? -1.195 19.427 -0.908 1.00 91.25 95 ARG A C 1
ATOM 726 O O . ARG A 1 95 ? -1.657 19.061 0.157 1.00 91.25 95 ARG A O 1
ATOM 733 N N . ARG A 1 96 ? -1.100 20.734 -1.173 1.00 79.94 96 ARG A N 1
ATOM 734 C CA . ARG A 1 96 ? -1.357 21.765 -0.143 1.00 79.94 96 ARG A CA 1
ATOM 735 C C . ARG A 1 96 ? -2.826 21.968 0.252 1.00 79.94 96 ARG A C 1
ATOM 737 O O . ARG A 1 96 ? -3.054 22.528 1.314 1.00 79.94 96 ARG A O 1
ATOM 744 N N . ALA A 1 97 ? -3.791 21.524 -0.548 1.00 91.25 97 ALA A N 1
ATOM 745 C CA . ALA A 1 97 ? -5.205 21.530 -0.179 1.00 91.25 97 ALA A CA 1
ATOM 746 C C . ALA A 1 97 ? -5.662 20.083 -0.026 1.00 91.25 97 ALA A C 1
ATOM 748 O O . ALA A 1 97 ? -5.497 19.300 -0.961 1.00 91.25 97 ALA A O 1
ATOM 749 N N . PHE A 1 98 ? -6.165 19.741 1.156 1.00 95.00 98 PHE A N 1
ATOM 750 C CA . PHE A 1 98 ? -6.754 18.441 1.430 1.00 95.00 98 PHE A CA 1
ATOM 751 C C . PHE A 1 98 ? -7.716 18.555 2.598 1.00 95.00 98 PHE A C 1
ATOM 753 O O . PHE A 1 98 ? -7.331 19.040 3.662 1.00 95.00 98 PHE A O 1
ATOM 760 N N . ASP A 1 99 ? -8.926 18.083 2.375 1.00 94.56 99 ASP A N 1
ATOM 761 C CA . ASP A 1 99 ? -9.965 17.917 3.367 1.00 94.56 99 ASP A CA 1
ATOM 762 C C . ASP A 1 99 ? -10.785 16.696 2.958 1.00 94.56 99 ASP A C 1
ATOM 764 O O . ASP A 1 99 ? -11.371 16.649 1.871 1.00 94.56 99 ASP A O 1
ATOM 768 N N . ARG A 1 100 ? -10.773 15.681 3.820 1.00 92.75 100 ARG A N 1
ATOM 769 C CA . ARG A 1 100 ? -11.399 14.397 3.534 1.00 92.75 100 ARG A CA 1
ATOM 770 C C . ARG A 1 100 ? -12.928 14.479 3.569 1.00 92.75 100 ARG A C 1
ATOM 772 O O . ARG A 1 100 ? -13.590 13.773 2.805 1.00 92.75 100 ARG A O 1
ATOM 779 N N . LEU A 1 101 ? -13.476 15.337 4.433 1.00 92.25 101 LEU A N 1
ATOM 780 C CA . LEU A 1 101 ? -14.916 15.528 4.613 1.00 92.25 101 LEU A CA 1
ATOM 781 C C . LEU A 1 101 ? -15.508 16.350 3.473 1.00 92.25 101 LEU A C 1
ATOM 783 O O . LEU A 1 101 ? -16.559 15.990 2.949 1.00 92.25 101 LEU A O 1
ATOM 787 N N . GLU A 1 102 ? -14.793 17.389 3.048 1.00 93.69 102 GLU A N 1
ATOM 788 C CA . GLU A 1 102 ? -15.198 18.267 1.944 1.00 93.69 102 GLU A CA 1
ATOM 789 C C . GLU A 1 102 ? -14.806 17.724 0.559 1.00 93.69 102 GLU A C 1
ATOM 791 O O . GLU A 1 102 ? -14.860 18.452 -0.434 1.00 93.69 102 GLU A O 1
ATOM 796 N N . ASP A 1 103 ? -14.351 16.467 0.483 1.00 94.00 103 ASP A N 1
ATOM 797 C CA . ASP A 1 103 ? -13.867 15.808 -0.739 1.00 94.00 103 ASP A CA 1
ATOM 798 C C . ASP A 1 103 ? -12.882 16.675 -1.551 1.00 94.00 103 ASP A C 1
ATOM 800 O O . ASP A 1 103 ? -12.870 16.702 -2.785 1.00 94.00 103 ASP A O 1
ATOM 804 N N . THR A 1 104 ? -12.056 17.444 -0.847 1.00 94.25 104 THR A N 1
ATOM 805 C CA . THR A 1 104 ? -11.124 18.384 -1.456 1.00 94.25 104 THR A CA 1
ATOM 806 C C . THR A 1 104 ? -9.736 17.780 -1.402 1.00 94.25 104 THR A C 1
ATOM 808 O O . THR A 1 104 ? -9.233 17.459 -0.336 1.00 94.25 104 THR A O 1
ATOM 811 N N . GLY A 1 105 ? -9.075 17.641 -2.544 1.00 93.44 105 GLY A N 1
ATOM 812 C CA . GLY A 1 105 ? -7.731 17.080 -2.612 1.00 93.44 105 GLY A CA 1
ATOM 813 C C . GLY A 1 105 ? -7.443 16.503 -3.986 1.00 93.44 105 GLY A C 1
ATOM 814 O O . GLY A 1 105 ? -8.344 16.330 -4.803 1.00 93.44 105 GLY A O 1
ATOM 815 N N . ASP A 1 106 ? -6.172 16.229 -4.250 1.00 95.81 106 ASP A N 1
ATOM 816 C CA . ASP A 1 106 ? -5.794 15.437 -5.419 1.00 95.81 106 ASP A CA 1
ATOM 817 C C . ASP A 1 106 ? -6.230 13.980 -5.193 1.00 95.81 106 ASP A C 1
ATOM 819 O O . ASP A 1 106 ? -6.114 13.495 -4.069 1.00 95.81 106 ASP A O 1
ATOM 823 N N . GLU A 1 107 ? -6.756 13.288 -6.205 1.00 95.75 107 GLU A N 1
ATOM 824 C CA . GLU A 1 107 ? -7.262 11.908 -6.055 1.00 95.75 107 GLU A CA 1
ATOM 825 C C . GLU A 1 107 ? -6.177 10.931 -5.591 1.00 95.75 107 GLU A C 1
ATOM 827 O O . GLU A 1 107 ? -6.469 9.945 -4.917 1.00 95.75 107 GLU A O 1
ATOM 832 N N . GLU A 1 108 ? -4.920 11.257 -5.883 1.00 96.88 108 GLU A N 1
ATOM 833 C CA . GLU A 1 108 ? -3.758 10.448 -5.543 1.00 96.88 108 GLU A CA 1
ATOM 834 C C . GLU A 1 108 ? -3.116 10.864 -4.214 1.00 96.88 108 GLU A C 1
ATOM 836 O O . GLU A 1 108 ? -2.119 10.277 -3.795 1.00 96.88 108 GLU A O 1
ATOM 841 N N . ASP A 1 109 ? -3.652 11.871 -3.516 1.00 97.44 109 ASP A N 1
ATOM 842 C CA . ASP A 1 109 ? -3.076 12.331 -2.251 1.00 97.44 109 ASP A CA 1
ATOM 843 C C . ASP A 1 109 ? -3.020 11.181 -1.235 1.00 97.44 109 ASP A C 1
ATOM 845 O O . ASP A 1 109 ? -4.028 10.538 -0.936 1.00 97.44 109 ASP A O 1
ATOM 849 N N . PHE A 1 110 ? -1.836 10.905 -0.689 1.00 97.12 110 PHE A N 1
ATOM 850 C CA . PHE A 1 110 ? -1.617 9.777 0.219 1.00 97.12 110 PHE A CA 1
ATOM 851 C C . PHE A 1 110 ? -2.515 9.848 1.467 1.00 97.12 110 PHE A C 1
ATOM 853 O O . PHE A 1 110 ? -2.838 8.828 2.069 1.00 97.12 110 PHE A O 1
ATOM 860 N N . ARG A 1 111 ? -2.978 11.044 1.851 1.00 96.81 111 ARG A N 1
ATOM 861 C CA . ARG A 1 111 ? -3.826 11.231 3.036 1.00 96.81 111 ARG A CA 1
ATOM 862 C C . ARG A 1 111 ? -5.252 10.705 2.880 1.00 96.81 111 ARG A C 1
ATOM 864 O O . ARG A 1 111 ? -5.985 10.718 3.867 1.00 96.81 111 ARG A O 1
ATOM 871 N N . TRP A 1 112 ? -5.672 10.211 1.712 1.00 96.88 112 TRP A N 1
ATOM 872 C CA . TRP A 1 112 ? -6.930 9.451 1.612 1.00 96.88 112 TRP A CA 1
ATOM 873 C C . TRP A 1 112 ? -6.856 8.099 2.337 1.00 96.88 112 TRP A C 1
ATOM 875 O O . TRP A 1 112 ? -7.892 7.548 2.709 1.00 96.88 112 TRP A O 1
ATOM 885 N N . ILE A 1 113 ? -5.653 7.572 2.580 1.00 96.62 113 ILE A N 1
ATOM 886 C CA . ILE A 1 113 ? -5.454 6.329 3.328 1.00 96.62 113 ILE A CA 1
ATOM 887 C C . ILE A 1 113 ? -5.765 6.582 4.818 1.00 96.62 113 ILE A C 1
ATOM 889 O O . ILE A 1 113 ? -5.242 7.541 5.394 1.00 96.62 113 ILE A O 1
ATOM 893 N N . PRO A 1 114 ? -6.612 5.759 5.468 1.00 95.31 114 PRO A N 1
ATOM 894 C CA . PRO A 1 114 ? -6.915 5.901 6.891 1.00 95.31 114 PRO A CA 1
ATOM 895 C C . PRO A 1 114 ? -5.658 5.774 7.764 1.00 95.31 114 PRO A C 1
ATOM 897 O O . PRO A 1 114 ? -4.998 4.736 7.749 1.00 95.31 114 PRO A O 1
ATOM 900 N N . ASP A 1 115 ? -5.358 6.799 8.564 1.00 96.88 115 ASP A N 1
ATOM 901 C CA . ASP A 1 115 ? -4.304 6.750 9.582 1.00 96.88 115 ASP A CA 1
ATOM 902 C C . ASP A 1 115 ? -4.916 6.358 10.930 1.00 96.88 115 ASP A C 1
ATOM 904 O O . ASP A 1 115 ? -5.601 7.160 11.569 1.00 96.88 115 ASP A O 1
ATOM 908 N N . LEU A 1 116 ? -4.683 5.118 11.363 1.00 96.81 116 LEU A N 1
ATOM 909 C CA . LEU A 1 116 ? -5.229 4.596 12.616 1.00 96.81 116 LEU A CA 1
ATOM 910 C C . LEU A 1 116 ? -4.654 5.330 13.834 1.00 96.81 116 LEU A C 1
ATOM 912 O O . LEU A 1 116 ? -5.321 5.442 14.860 1.00 96.81 116 LEU A O 1
ATOM 916 N N . GLU A 1 117 ? -3.437 5.853 13.737 1.00 97.50 117 GLU A N 1
ATOM 917 C CA . GLU A 1 117 ? -2.782 6.585 14.827 1.00 97.50 117 GLU A CA 1
ATOM 918 C C . GLU A 1 117 ? -3.085 8.086 14.772 1.00 97.50 117 GLU A C 1
ATOM 920 O O . GLU A 1 117 ? -2.870 8.806 15.748 1.00 97.50 117 GLU A O 1
ATOM 925 N N . GLY A 1 118 ? -3.661 8.545 13.660 1.00 95.81 118 GLY A N 1
ATOM 926 C CA . GLY A 1 118 ? -4.078 9.919 13.441 1.00 95.81 118 GLY A CA 1
ATOM 927 C C . GLY A 1 118 ? -5.252 10.364 14.329 1.00 95.81 118 GLY A C 1
ATOM 928 O O . GLY A 1 118 ? -5.942 9.547 14.953 1.00 95.81 118 GLY A O 1
ATOM 929 N N . PRO A 1 119 ? -5.525 11.682 14.382 1.00 94.69 119 PRO A N 1
ATOM 930 C CA . PRO A 1 119 ? -6.533 12.280 15.268 1.00 94.69 119 PRO A CA 1
ATOM 931 C C . PRO A 1 119 ? -7.970 11.826 14.975 1.00 94.69 119 PRO A C 1
ATOM 933 O O . PRO A 1 119 ? -8.829 11.865 15.857 1.00 94.69 119 PRO A O 1
ATOM 936 N N . GLU A 1 120 ? -8.235 11.374 13.751 1.00 92.94 120 GLU A N 1
ATOM 937 C CA . GLU A 1 120 ? -9.535 10.846 13.335 1.00 92.94 120 GLU A CA 1
ATOM 938 C C . GLU A 1 120 ? -9.855 9.497 13.985 1.00 92.94 120 GLU A C 1
ATOM 940 O O . GLU A 1 120 ? -11.025 9.150 14.111 1.00 92.94 120 GLU A O 1
ATOM 945 N N . PHE A 1 121 ? -8.841 8.751 14.434 1.00 94.94 121 PHE A N 1
ATOM 946 C CA . PHE A 1 121 ? -8.985 7.448 15.075 1.00 94.94 121 PHE A CA 1
ATOM 947 C C . PHE A 1 121 ? -8.498 7.517 16.523 1.00 94.94 121 PHE A C 1
ATOM 949 O O . PHE A 1 121 ? -9.255 7.942 17.405 1.00 94.94 121 PHE A O 1
ATOM 956 N N . HIS A 1 122 ? -7.262 7.091 16.786 1.00 96.25 122 HIS A N 1
ATOM 957 C CA . HIS A 1 122 ? -6.736 6.967 18.144 1.00 96.25 122 HIS A CA 1
ATOM 958 C C . HIS A 1 122 ? -5.998 8.222 18.614 1.00 96.25 122 HIS A C 1
ATOM 960 O O . HIS A 1 122 ? -6.042 8.535 19.806 1.00 96.25 122 HIS A O 1
ATOM 966 N N . GLY A 1 123 ? -5.374 8.974 17.703 1.00 96.31 123 GLY A N 1
ATOM 967 C CA . GLY A 1 123 ? -4.608 10.186 18.015 1.00 96.31 123 GLY A CA 1
ATOM 968 C C . GLY A 1 123 ? -3.327 9.923 18.811 1.00 96.31 123 GLY A C 1
ATOM 969 O 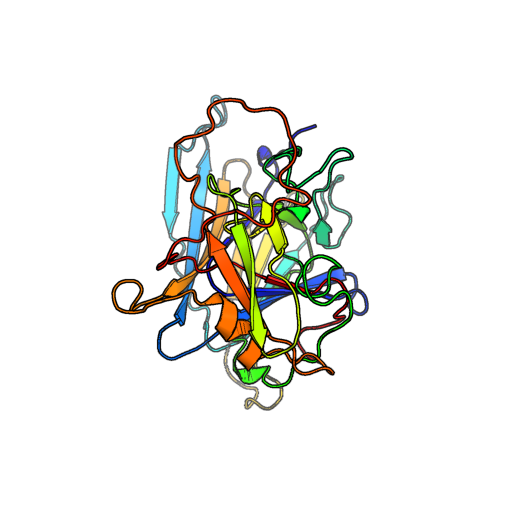O . GLY A 1 123 ? -2.849 10.814 19.510 1.00 96.31 123 GLY A O 1
ATOM 970 N N . HIS A 1 124 ? -2.826 8.689 18.784 1.00 96.06 124 HIS A N 1
ATOM 971 C CA . HIS A 1 124 ? -1.583 8.270 19.417 1.00 96.06 124 HIS A CA 1
ATOM 972 C C . HIS A 1 124 ? -1.109 6.929 18.841 1.00 96.06 124 HIS A C 1
ATOM 974 O O . HIS A 1 124 ? -1.863 6.217 18.178 1.00 96.06 124 HIS A O 1
ATOM 980 N N . LYS A 1 125 ? 0.146 6.586 19.143 1.00 96.50 125 LYS A N 1
ATOM 981 C CA . LYS A 1 125 ? 0.801 5.351 18.708 1.00 96.50 125 LYS A CA 1
ATOM 982 C C . LYS A 1 125 ? 0.129 4.102 19.286 1.00 96.50 125 LYS A C 1
ATOM 984 O O . LYS A 1 125 ? -0.066 4.000 20.501 1.00 96.50 125 LYS A O 1
ATOM 989 N N . LEU A 1 126 ? -0.151 3.132 18.425 1.00 96.50 126 LEU A N 1
ATOM 990 C CA . LEU A 1 126 ? -0.682 1.819 18.777 1.00 96.50 126 LEU A CA 1
ATOM 991 C C . LEU A 1 126 ? 0.457 0.819 19.014 1.00 96.50 126 LEU A C 1
ATOM 993 O O . LEU A 1 126 ? 1.586 0.995 18.564 1.00 96.50 126 LEU A O 1
ATOM 997 N N . THR A 1 127 ? 0.172 -0.260 19.745 1.00 96.12 127 THR A N 1
ATOM 998 C CA . THR A 1 127 ? 1.141 -1.351 19.957 1.00 96.12 127 THR A CA 1
ATOM 999 C C . THR A 1 127 ? 0.817 -2.541 19.065 1.00 96.12 127 THR A C 1
ATOM 1001 O O . THR A 1 127 ? -0.317 -3.012 19.073 1.00 96.12 127 THR A O 1
ATOM 1004 N N . ILE A 1 128 ? 1.805 -3.077 18.347 1.00 95.25 128 ILE A N 1
ATOM 1005 C CA . ILE A 1 128 ? 1.652 -4.299 17.544 1.00 95.25 128 ILE A CA 1
ATOM 1006 C C . ILE A 1 128 ? 1.916 -5.522 18.430 1.00 95.25 128 ILE A C 1
ATOM 1008 O O . ILE A 1 128 ? 3.032 -5.719 18.900 1.00 95.25 128 ILE A O 1
ATOM 1012 N N . ASN A 1 129 ? 0.901 -6.363 18.648 1.00 90.88 129 ASN A N 1
ATOM 1013 C CA . ASN A 1 129 ? 1.003 -7.541 19.526 1.00 90.88 129 ASN A CA 1
ATOM 1014 C C . ASN A 1 129 ? 1.120 -8.868 18.769 1.00 90.88 129 ASN A C 1
ATOM 1016 O O . ASN A 1 129 ? 1.732 -9.810 19.266 1.00 90.88 129 ASN A O 1
ATOM 1020 N N . HIS A 1 130 ? 0.531 -8.965 17.575 1.00 91.62 130 HIS A N 1
ATOM 1021 C CA . HIS A 1 130 ? 0.454 -10.218 16.816 1.00 91.62 130 HIS A CA 1
ATOM 1022 C C . HIS A 1 130 ? 1.070 -10.077 15.426 1.00 91.62 130 HIS A C 1
ATOM 1024 O O . HIS A 1 130 ? 0.442 -10.374 14.413 1.00 91.62 130 HIS A O 1
ATOM 1030 N N . ARG A 1 131 ? 2.342 -9.667 15.379 1.00 90.12 131 ARG A N 1
ATOM 1031 C CA . ARG A 1 131 ? 3.107 -9.506 14.132 1.00 90.12 131 ARG A CA 1
ATOM 1032 C C . ARG A 1 131 ? 3.069 -10.740 13.226 1.00 90.12 131 AR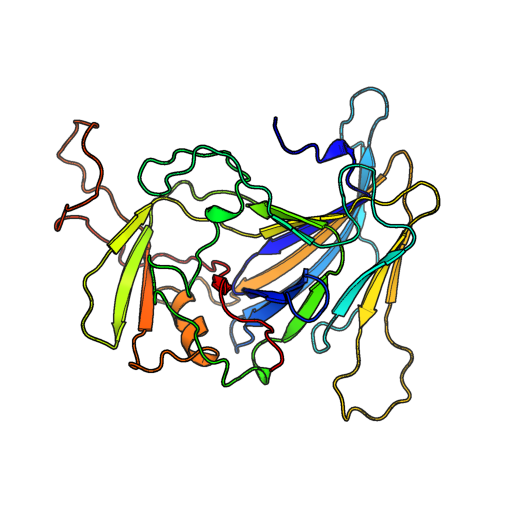G A C 1
ATOM 1034 O O . ARG A 1 131 ? 3.089 -10.606 12.012 1.00 90.12 131 ARG A O 1
ATOM 1041 N N . SER A 1 132 ? 2.980 -11.948 13.784 1.00 91.31 132 SER A N 1
ATOM 1042 C CA . SER A 1 132 ? 2.901 -13.183 12.991 1.00 91.31 132 SER A CA 1
ATOM 1043 C C . SER A 1 132 ? 1.685 -13.251 12.058 1.00 91.31 132 SER A C 1
ATOM 1045 O O . SER A 1 132 ? 1.749 -13.980 11.071 1.00 91.31 132 SER A O 1
ATOM 1047 N N . LYS A 1 133 ? 0.617 -12.490 12.341 1.00 94.19 133 LYS A N 1
ATOM 1048 C CA . LYS A 1 133 ? -0.560 -12.355 11.473 1.00 94.19 133 LYS A CA 1
ATOM 1049 C C . LYS A 1 133 ? -0.354 -11.371 10.318 1.00 94.19 133 LYS A C 1
ATOM 1051 O O . LYS A 1 133 ? -1.167 -11.369 9.406 1.00 94.19 133 LYS A O 1
ATOM 1056 N N . LEU A 1 134 ? 0.699 -10.554 10.343 1.00 95.06 134 LEU A N 1
ATOM 1057 C CA . LEU A 1 134 ? 1.085 -9.673 9.243 1.00 95.06 134 LEU A CA 1
ATOM 1058 C C . LEU A 1 134 ? 2.078 -10.423 8.349 1.00 95.06 134 LEU A C 1
ATOM 1060 O O . LEU A 1 134 ? 3.257 -10.546 8.688 1.00 95.06 134 LEU A O 1
ATOM 1064 N N . LEU A 1 135 ? 1.585 -11.027 7.266 1.00 93.50 135 LEU A N 1
ATOM 1065 C CA . LEU A 1 135 ? 2.393 -11.840 6.362 1.00 93.50 135 LEU A CA 1
ATOM 1066 C C . LEU A 1 135 ? 1.769 -11.918 4.941 1.00 93.50 135 LEU A C 1
ATOM 1068 O O . LEU A 1 135 ? 0.572 -12.172 4.821 1.00 93.50 135 LEU A O 1
ATOM 1072 N N . PRO A 1 136 ? 2.563 -11.743 3.869 1.00 95.19 136 PRO A N 1
ATOM 1073 C CA . PRO A 1 136 ? 3.954 -11.318 3.908 1.00 95.19 136 PRO A CA 1
ATOM 1074 C C . PRO A 1 136 ? 4.057 -9.882 4.430 1.00 95.19 136 PRO A C 1
ATOM 1076 O O . PRO A 1 136 ? 3.114 -9.099 4.306 1.00 95.19 136 PRO A O 1
ATOM 1079 N N . THR A 1 137 ? 5.196 -9.532 5.022 1.00 96.00 137 THR A N 1
ATOM 1080 C CA . THR A 1 137 ? 5.567 -8.120 5.141 1.00 96.00 137 THR A CA 1
ATOM 1081 C C . THR A 1 137 ? 6.411 -7.753 3.932 1.00 96.00 137 THR A C 1
ATOM 1083 O O . THR A 1 137 ? 7.410 -8.417 3.647 1.00 96.00 137 THR A O 1
ATOM 1086 N N . LEU A 1 138 ? 6.011 -6.714 3.206 1.00 96.94 138 LEU A N 1
ATOM 1087 C CA . LEU A 1 138 ? 6.817 -6.133 2.145 1.00 96.94 138 LEU A CA 1
ATOM 1088 C C . LEU A 1 138 ? 7.649 -4.990 2.706 1.00 96.94 138 LEU A C 1
ATOM 1090 O O . LEU A 1 138 ? 7.155 -4.163 3.474 1.00 96.94 138 LEU A O 1
ATOM 1094 N N . TYR A 1 139 ? 8.891 -4.918 2.251 1.00 96.38 139 TYR A N 1
ATOM 1095 C CA . TYR A 1 139 ? 9.824 -3.855 2.580 1.00 96.38 139 TYR A CA 1
ATOM 1096 C C . TYR A 1 139 ? 10.219 -3.121 1.306 1.00 96.38 139 TYR A C 1
ATOM 1098 O O . TYR A 1 139 ? 10.869 -3.700 0.434 1.00 96.38 139 TYR A O 1
ATOM 1106 N N . LEU A 1 140 ? 9.842 -1.851 1.209 1.00 95.69 140 LEU A N 1
ATOM 1107 C CA . LEU A 1 140 ? 10.113 -0.994 0.064 1.00 95.69 140 LEU A CA 1
ATOM 1108 C C . LEU A 1 140 ? 11.045 0.146 0.476 1.00 95.69 140 LEU A C 1
ATOM 1110 O O . LEU A 1 140 ? 10.708 0.945 1.347 1.00 95.69 140 LEU A O 1
ATOM 1114 N N . ASN A 1 141 ? 12.216 0.233 -0.152 1.00 91.81 141 ASN A N 1
ATOM 1115 C CA . ASN A 1 141 ? 13.222 1.247 0.194 1.00 91.81 141 ASN A CA 1
ATOM 1116 C C . ASN A 1 141 ? 13.112 2.538 -0.628 1.00 91.81 141 ASN A C 1
ATOM 1118 O O . ASN A 1 141 ? 13.497 3.604 -0.152 1.00 91.81 141 ASN A O 1
ATOM 1122 N N . ASP A 1 142 ? 12.550 2.460 -1.832 1.00 93.69 142 ASP A N 1
ATOM 1123 C CA . ASP A 1 142 ? 12.458 3.577 -2.765 1.00 93.69 142 ASP A CA 1
ATOM 1124 C C . ASP A 1 142 ? 11.048 3.663 -3.332 1.00 93.69 142 ASP A C 1
ATOM 1126 O O . ASP A 1 142 ? 10.463 2.645 -3.691 1.00 93.69 142 ASP A O 1
ATOM 1130 N N . GLY A 1 143 ? 10.522 4.875 -3.470 1.00 94.81 143 GLY A N 1
ATOM 1131 C CA . GLY A 1 143 ? 9.291 5.095 -4.217 1.00 94.81 143 GLY A CA 1
ATOM 1132 C C . GLY A 1 143 ? 8.502 6.311 -3.763 1.00 94.81 143 GLY A C 1
ATOM 1133 O O . GLY A 1 143 ? 8.773 6.920 -2.726 1.00 94.81 143 GLY A O 1
ATOM 1134 N N . ILE A 1 144 ? 7.515 6.673 -4.567 1.00 95.88 144 ILE A N 1
ATOM 1135 C CA . ILE A 1 144 ? 6.524 7.689 -4.226 1.00 95.88 144 ILE A CA 1
ATOM 1136 C C . ILE A 1 144 ? 5.234 6.942 -3.917 1.00 95.88 144 ILE A C 1
ATOM 1138 O O . ILE A 1 144 ? 4.692 6.291 -4.803 1.00 95.88 144 ILE A O 1
ATOM 1142 N N . LEU A 1 145 ? 4.782 7.002 -2.666 1.00 97.38 145 LEU A N 1
ATOM 1143 C CA . LEU A 1 145 ? 3.531 6.404 -2.216 1.00 97.38 145 LEU A CA 1
ATOM 1144 C C . LEU A 1 145 ? 2.371 7.350 -2.493 1.00 97.38 145 LEU A C 1
ATOM 1146 O O . LEU A 1 145 ? 2.467 8.545 -2.206 1.00 97.38 145 LEU A O 1
ATOM 1150 N N . TYR A 1 146 ? 1.263 6.815 -2.978 1.00 97.75 146 TYR A N 1
ATOM 1151 C CA . TYR A 1 146 ? 0.074 7.591 -3.300 1.00 97.75 146 TYR A CA 1
ATOM 1152 C C . TYR A 1 146 ? -1.185 6.729 -3.204 1.00 97.75 146 TYR A C 1
ATOM 1154 O O . TYR A 1 146 ? -1.121 5.503 -3.076 1.00 97.75 146 TYR A O 1
ATOM 1162 N N . THR A 1 147 ? -2.343 7.375 -3.222 1.00 97.62 147 THR A N 1
ATOM 1163 C CA . THR A 1 147 ? -3.633 6.680 -3.198 1.00 97.62 147 THR A CA 1
ATOM 1164 C C . THR A 1 147 ? -3.892 6.013 -4.545 1.00 97.62 147 THR A C 1
ATOM 1166 O O . THR A 1 147 ? -3.850 6.680 -5.572 1.00 97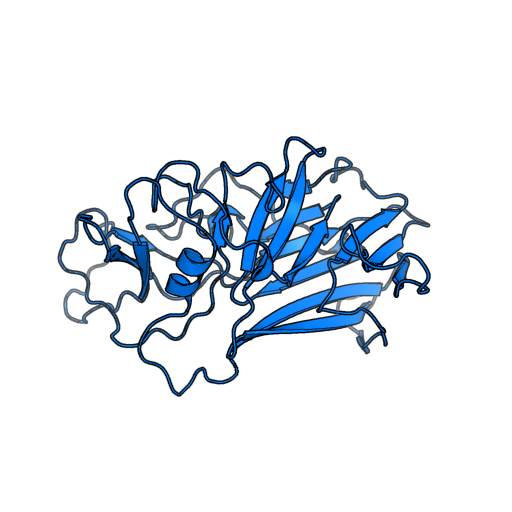.62 147 THR A O 1
ATOM 1169 N N . ARG A 1 148 ? -4.181 4.701 -4.549 1.00 95.62 148 ARG A N 1
ATOM 1170 C CA . ARG A 1 148 ? -4.508 3.948 -5.779 1.00 95.62 148 ARG A CA 1
ATOM 1171 C C . ARG A 1 148 ? -5.793 4.465 -6.416 1.00 95.62 148 ARG A C 1
ATOM 1173 O O . ARG A 1 148 ? -5.865 4.663 -7.622 1.00 95.62 148 ARG A O 1
ATOM 1180 N N . GLN A 1 149 ? -6.823 4.575 -5.589 1.00 95.25 149 GLN A N 1
ATOM 1181 C CA . GLN A 1 149 ? -8.165 4.968 -5.977 1.00 95.25 149 GLN A CA 1
ATOM 1182 C C . GLN A 1 149 ? -8.887 5.470 -4.732 1.00 95.25 149 GLN A C 1
ATOM 1184 O O . GLN A 1 149 ? -8.813 4.839 -3.674 1.00 95.25 149 GLN A O 1
ATOM 1189 N N . LYS A 1 150 ? -9.587 6.592 -4.866 1.00 94.44 150 LYS A N 1
ATOM 1190 C CA . LYS A 1 150 ? -10.473 7.140 -3.838 1.00 94.44 150 LYS A CA 1
ATOM 1191 C C . LYS A 1 150 ? -11.855 6.482 -3.933 1.00 94.44 150 LYS A C 1
ATOM 1193 O O . LYS A 1 150 ? -12.303 6.157 -5.029 1.00 94.44 150 LYS A O 1
ATOM 1198 N N . THR A 1 151 ? -12.520 6.281 -2.802 1.00 93.38 151 THR A N 1
ATOM 1199 C CA . THR A 1 151 ? -13.889 5.759 -2.750 1.00 93.38 151 THR A CA 1
ATOM 1200 C C . THR A 1 151 ? -14.878 6.776 -3.309 1.00 93.38 151 THR A C 1
ATOM 1202 O O . THR A 1 151 ? -14.706 7.985 -3.137 1.00 93.38 151 THR A O 1
ATOM 1205 N N . ASP A 1 152 ? -15.944 6.293 -3.942 1.00 91.00 152 ASP A N 1
ATOM 1206 C CA . ASP A 1 152 ? -17.052 7.160 -4.348 1.00 91.00 152 ASP A CA 1
ATOM 1207 C C . ASP A 1 152 ? -17.956 7.487 -3.156 1.00 91.00 152 ASP A C 1
ATOM 1209 O O . ASP A 1 152 ? -18.533 8.574 -3.085 1.00 91.00 152 ASP A O 1
ATOM 1213 N N . GLU A 1 153 ? -18.041 6.581 -2.181 1.00 90.62 153 GLU A N 1
ATOM 1214 C CA . GLU A 1 153 ? -18.860 6.759 -0.989 1.00 90.62 153 GLU A CA 1
ATOM 1215 C C . GLU A 1 153 ? -18.086 7.349 0.189 1.00 90.62 153 GLU A C 1
ATOM 1217 O O . GLU A 1 153 ? -16.868 7.193 0.326 1.00 90.62 153 GLU A O 1
ATOM 1222 N N . ALA A 1 154 ? -18.832 8.006 1.075 1.00 92.06 154 ALA A N 1
ATOM 1223 C CA . ALA A 1 154 ? -18.326 8.504 2.341 1.00 92.06 154 ALA A CA 1
ATOM 1224 C C . ALA A 1 154 ? -18.444 7.446 3.446 1.00 92.06 154 ALA A C 1
ATOM 1226 O O . ALA A 1 154 ? -19.375 6.638 3.487 1.00 92.06 154 ALA A O 1
ATOM 1227 N N . PHE A 1 155 ? -17.513 7.499 4.387 1.00 92.81 155 PHE A N 1
ATOM 1228 C CA . PHE A 1 155 ? -17.412 6.598 5.520 1.00 92.81 155 PHE A CA 1
ATOM 1229 C C . PHE A 1 155 ? -17.449 7.368 6.835 1.00 92.81 155 PHE A C 1
ATOM 1231 O O . PHE A 1 155 ? -17.163 8.564 6.912 1.00 92.81 155 PHE A O 1
ATOM 1238 N N . ALA A 1 156 ? -17.785 6.647 7.894 1.00 93.00 156 ALA A N 1
ATOM 1239 C CA . ALA A 1 156 ? -17.667 7.085 9.269 1.00 93.00 156 ALA A CA 1
ATOM 1240 C C . ALA A 1 156 ? -16.997 5.988 10.093 1.00 93.00 156 ALA A C 1
ATOM 1242 O O . ALA A 1 156 ? -17.233 4.798 9.863 1.00 93.00 156 ALA A O 1
ATOM 1243 N N . ARG A 1 157 ? -16.214 6.378 11.100 1.00 93.31 157 ARG A N 1
ATOM 1244 C CA . ARG A 1 157 ? -15.808 5.437 12.144 1.00 93.31 157 ARG A CA 1
ATOM 1245 C C . ARG A 1 157 ? -16.944 5.250 13.139 1.00 93.31 157 ARG A C 1
ATOM 1247 O O . ARG A 1 157 ? -17.635 6.206 13.516 1.00 93.31 157 ARG A O 1
ATOM 1254 N N . VAL A 1 158 ? -17.072 4.033 13.642 1.00 92.50 158 VAL A N 1
ATOM 1255 C CA . VAL A 1 158 ? -18.045 3.659 14.665 1.00 92.50 158 VAL A CA 1
ATOM 1256 C C . VAL A 1 158 ? -17.315 2.958 15.805 1.00 92.50 158 VAL A C 1
ATOM 1258 O O . VAL A 1 158 ? -16.525 2.058 15.539 1.00 92.50 158 VAL A O 1
ATOM 1261 N N . PRO A 1 159 ? -17.535 3.343 17.072 1.00 93.94 159 PRO A N 1
ATOM 1262 C CA . PRO A 1 159 ? -16.958 2.625 18.204 1.00 93.94 159 PRO A CA 1
ATOM 1263 C C . PRO A 1 159 ? -17.526 1.202 18.280 1.00 93.94 159 PRO A C 1
ATOM 1265 O O . PRO A 1 159 ? -18.740 1.018 18.349 1.00 93.94 159 PRO A O 1
ATOM 1268 N N . VAL A 1 160 ? -16.642 0.209 18.313 1.00 92.94 160 VAL A N 1
ATOM 1269 C CA . VAL A 1 160 ? -16.976 -1.186 18.651 1.00 92.94 160 VAL A CA 1
ATOM 1270 C C . VAL A 1 160 ? -16.765 -1.400 20.143 1.00 92.94 160 VAL A C 1
ATOM 1272 O O . VAL A 1 160 ? -17.603 -1.978 20.835 1.00 92.94 160 VAL A O 1
ATOM 1275 N N . ARG A 1 161 ? -15.657 -0.858 20.658 1.00 93.94 161 ARG A N 1
ATOM 1276 C CA . ARG A 1 161 ? -15.277 -0.933 22.064 1.00 93.94 161 ARG A CA 1
ATOM 1277 C C . ARG A 1 161 ? -14.756 0.410 22.555 1.00 93.94 161 ARG A C 1
ATOM 1279 O O . ARG A 1 161 ? -14.072 1.137 21.840 1.00 93.94 161 ARG A O 1
ATOM 1286 N N . GLY A 1 162 ? -15.055 0.715 23.816 1.00 90.75 162 GLY A N 1
ATOM 1287 C CA . GLY A 1 162 ? -14.710 1.986 24.447 1.00 90.75 162 GLY A CA 1
ATOM 1288 C C . GLY A 1 162 ? -15.808 3.041 24.284 1.00 90.75 162 GLY A C 1
ATOM 1289 O O . GLY A 1 162 ? -16.726 2.911 23.479 1.00 90.75 162 GLY A O 1
ATOM 1290 N N . ARG A 1 163 ? -15.746 4.096 25.104 1.00 85.88 163 ARG A N 1
ATOM 1291 C CA . ARG A 1 163 ? -16.682 5.227 25.017 1.00 85.88 163 ARG A CA 1
ATOM 1292 C C . ARG A 1 163 ? -16.120 6.246 24.033 1.00 85.88 163 ARG A C 1
ATOM 1294 O O . ARG A 1 163 ? -15.168 6.955 24.348 1.00 85.88 163 ARG A O 1
ATOM 1301 N N . SER A 1 164 ? -16.667 6.294 22.829 1.00 88.56 164 SER A N 1
ATOM 1302 C CA . SER A 1 164 ? -16.354 7.304 21.812 1.00 88.56 164 SER A CA 1
ATOM 1303 C C . SER A 1 164 ? -17.610 7.586 20.993 1.00 88.56 164 SER A C 1
ATOM 1305 O O . SER A 1 164 ? -18.532 6.775 20.985 1.00 88.56 164 SER A O 1
ATOM 1307 N N . SER A 1 165 ? -17.695 8.754 20.366 1.00 89.31 165 SER A N 1
ATOM 1308 C CA . SER A 1 165 ? -18.773 9.061 19.428 1.00 89.31 165 SER A CA 1
ATOM 1309 C C . SER A 1 165 ? -18.449 8.494 18.047 1.00 89.31 165 SER A C 1
ATOM 1311 O O . SER A 1 165 ? -17.290 8.238 17.717 1.00 89.31 165 SER A O 1
ATOM 1313 N N . LYS A 1 166 ? -19.485 8.309 17.225 1.00 90.94 166 LYS A N 1
ATOM 1314 C CA . LYS A 1 166 ? -19.292 8.122 15.785 1.00 90.94 166 LYS A CA 1
ATOM 1315 C C . LYS A 1 166 ? -18.653 9.391 15.212 1.00 90.94 166 LYS A C 1
ATOM 1317 O O . LYS A 1 166 ? -18.927 10.489 15.696 1.00 90.94 166 LYS A O 1
ATOM 1322 N N . THR A 1 167 ? -17.811 9.256 14.196 1.00 92.31 167 THR A N 1
ATOM 1323 C CA . THR A 1 167 ? -17.181 10.409 13.531 1.00 92.31 167 THR A CA 1
ATOM 1324 C C . THR A 1 167 ? -17.215 10.183 12.033 1.00 92.31 167 THR A C 1
ATOM 1326 O O . THR A 1 167 ? -16.780 9.127 11.575 1.00 92.31 167 THR A O 1
ATOM 1329 N N . ALA A 1 168 ? -17.749 11.148 11.285 1.00 92.94 168 ALA A N 1
ATOM 1330 C CA . ALA A 1 168 ? -17.648 11.146 9.834 1.00 92.94 168 ALA A CA 1
ATOM 1331 C C . ALA A 1 168 ? -16.171 11.242 9.433 1.00 92.94 168 ALA A C 1
ATOM 1333 O O . ALA A 1 168 ? -15.407 11.965 10.066 1.00 92.94 168 ALA A O 1
ATOM 1334 N N . LEU A 1 169 ? -15.782 10.488 8.412 1.00 93.75 169 LEU A N 1
ATOM 1335 C CA . LEU A 1 169 ? -14.439 10.520 7.841 1.00 93.75 169 LEU A CA 1
ATOM 1336 C C . LEU A 1 169 ? -14.452 11.075 6.418 1.00 93.75 169 LEU A C 1
ATOM 1338 O O . LEU A 1 169 ? -13.442 11.597 5.980 1.00 93.75 169 LEU A O 1
ATOM 1342 N N . GLY A 1 170 ? -15.574 10.982 5.700 1.00 94.56 170 GLY A N 1
ATOM 1343 C CA . GLY A 1 170 ? -15.625 11.335 4.281 1.00 94.56 170 GLY A CA 1
ATOM 1344 C C . GLY A 1 170 ? -15.109 10.187 3.417 1.00 94.56 170 GLY A C 1
ATOM 1345 O O . GLY A 1 170 ? -15.270 9.021 3.783 1.00 94.56 170 GLY A O 1
ATOM 1346 N N . LYS A 1 171 ? -14.529 10.491 2.257 1.00 94.75 171 LYS A N 1
ATOM 1347 C CA . LYS A 1 171 ? -14.024 9.466 1.326 1.00 94.75 171 LYS A CA 1
ATOM 1348 C C . LYS A 1 171 ? -12.684 8.896 1.781 1.00 94.75 171 LYS A C 1
ATOM 1350 O O . LYS A 1 171 ? -11.919 9.570 2.461 1.00 94.75 171 LYS A O 1
ATOM 1355 N N . LEU A 1 172 ? -12.390 7.658 1.401 1.00 95.44 172 LEU A N 1
ATOM 1356 C CA . LEU A 1 172 ? -11.174 6.939 1.791 1.00 95.44 172 LEU A CA 1
ATOM 1357 C C . LEU A 1 172 ? -10.431 6.414 0.560 1.00 95.44 172 LEU A C 1
ATOM 1359 O O . LEU A 1 172 ? -10.918 6.508 -0.561 1.00 95.44 172 LEU A O 1
ATOM 1363 N N . ALA A 1 173 ? -9.241 5.855 0.758 1.00 95.50 173 ALA A N 1
ATOM 1364 C CA . ALA A 1 173 ? -8.521 5.119 -0.275 1.00 95.50 173 ALA A CA 1
ATOM 1365 C C . ALA A 1 173 ? -8.947 3.640 -0.310 1.00 95.50 173 ALA A C 1
ATOM 1367 O O . ALA A 1 173 ? -8.977 2.986 0.730 1.00 95.50 173 ALA A O 1
ATOM 1368 N N . TYR A 1 174 ? -9.168 3.084 -1.504 1.00 90.94 174 TYR A N 1
ATOM 1369 C CA . TYR A 1 174 ? -9.311 1.635 -1.727 1.00 90.94 174 TYR A CA 1
ATOM 1370 C C . TYR A 1 174 ? -7.979 0.878 -1.677 1.00 90.94 174 TYR A C 1
ATOM 1372 O O . TYR A 1 174 ? -7.953 -0.345 -1.552 1.00 90.94 174 TYR A O 1
ATOM 1380 N N . GLY A 1 175 ? -6.859 1.589 -1.789 1.00 94.44 175 GLY A N 1
ATOM 1381 C CA . GLY A 1 175 ? -5.545 0.973 -1.819 1.00 94.44 175 GLY A CA 1
ATOM 1382 C C . GLY A 1 175 ? -4.417 1.986 -1.894 1.00 94.44 175 GLY A C 1
ATOM 1383 O O . GLY A 1 175 ? -4.632 3.195 -2.011 1.00 94.44 175 GLY A O 1
ATOM 1384 N N . ILE A 1 176 ? -3.203 1.456 -1.854 1.00 97.62 176 ILE A N 1
ATOM 1385 C CA . ILE A 1 176 ? -1.956 2.213 -1.884 1.00 97.62 176 ILE A CA 1
ATOM 1386 C C . ILE A 1 176 ? -1.220 1.827 -3.159 1.00 97.62 176 ILE A C 1
ATOM 1388 O O . ILE A 1 176 ? -1.046 0.641 -3.429 1.00 97.62 176 ILE A O 1
ATOM 1392 N N . ASN A 1 177 ? -0.760 2.812 -3.918 1.00 98.06 177 ASN A N 1
ATOM 1393 C CA . ASN A 1 177 ? 0.209 2.584 -4.976 1.00 98.06 177 ASN A CA 1
ATOM 1394 C C . ASN A 1 177 ? 1.585 3.119 -4.568 1.00 98.06 177 ASN A C 1
ATOM 1396 O O . ASN A 1 177 ? 1.704 4.028 -3.742 1.00 98.06 177 ASN A O 1
ATOM 1400 N N . ALA A 1 178 ? 2.627 2.556 -5.170 1.00 97.50 178 ALA A N 1
ATOM 1401 C CA . ALA A 1 178 ? 3.987 3.051 -5.059 1.00 97.50 178 ALA A CA 1
ATOM 1402 C C . ALA A 1 178 ? 4.690 3.016 -6.417 1.00 97.50 178 ALA A C 1
ATOM 1404 O O . ALA A 1 178 ? 4.845 1.948 -7.006 1.00 97.50 178 ALA A O 1
ATOM 1405 N N . ASP A 1 179 ? 5.171 4.168 -6.878 1.00 97.31 179 ASP A N 1
ATOM 1406 C CA . ASP A 1 179 ? 5.965 4.257 -8.104 1.00 97.31 179 ASP A CA 1
ATOM 1407 C C . ASP A 1 179 ? 7.458 4.263 -7.786 1.00 97.31 179 ASP A C 1
ATOM 1409 O O . ASP A 1 179 ? 7.950 5.118 -7.044 1.00 97.31 179 ASP A O 1
ATOM 1413 N N . ILE A 1 180 ? 8.194 3.330 -8.392 1.00 95.81 180 ILE A N 1
ATOM 1414 C CA . ILE A 1 180 ? 9.652 3.224 -8.309 1.00 95.81 180 ILE A CA 1
ATOM 1415 C C . ILE A 1 180 ? 10.261 3.649 -9.641 1.00 95.81 180 ILE A C 1
ATOM 1417 O O . ILE A 1 180 ? 9.957 3.083 -10.694 1.00 95.81 180 ILE A O 1
ATOM 1421 N N . ILE A 1 181 ? 11.185 4.610 -9.593 1.00 94.88 181 ILE A N 1
ATOM 1422 C CA . ILE A 1 181 ? 11.876 5.144 -10.772 1.00 94.88 181 ILE A CA 1
ATOM 1423 C C . ILE A 1 181 ? 13.353 4.736 -10.734 1.00 94.88 181 ILE A C 1
ATOM 1425 O O . ILE A 1 181 ? 14.104 5.148 -9.845 1.00 94.88 181 ILE A O 1
ATOM 1429 N N . CYS A 1 182 ? 13.793 3.984 -11.745 1.00 93.62 182 CYS A N 1
ATOM 1430 C CA . CYS A 1 182 ? 15.198 3.604 -11.924 1.00 93.62 182 CYS A CA 1
ATOM 1431 C C . CYS A 1 182 ? 15.898 4.489 -12.965 1.00 93.62 182 CYS A C 1
ATOM 1433 O O . CYS A 1 182 ? 15.292 4.976 -13.928 1.00 93.62 182 CYS A O 1
ATOM 1435 N N . LYS A 1 183 ? 17.214 4.657 -12.815 1.00 92.56 183 LYS A N 1
ATOM 1436 C CA . LYS A 1 183 ? 18.071 5.210 -13.874 1.00 92.56 183 LYS A CA 1
ATOM 1437 C C . LYS A 1 183 ? 18.294 4.178 -14.981 1.00 92.56 183 LYS A C 1
ATOM 1439 O O . LYS A 1 183 ? 17.926 3.012 -14.841 1.00 92.56 183 LYS A O 1
ATOM 1444 N N . ASP A 1 184 ? 18.868 4.615 -16.094 1.00 91.88 184 ASP A N 1
ATOM 1445 C CA . ASP A 1 184 ? 19.207 3.717 -17.201 1.00 91.88 184 ASP A CA 1
ATOM 1446 C C . ASP A 1 184 ? 20.218 2.662 -16.737 1.00 91.88 184 ASP A C 1
ATOM 1448 O O . ASP A 1 184 ? 21.143 2.962 -15.981 1.00 91.88 184 ASP A O 1
ATOM 1452 N N . GLY A 1 185 ? 19.986 1.407 -17.127 1.00 93.44 185 GLY A N 1
ATOM 1453 C CA . GLY A 1 185 ? 20.724 0.251 -16.605 1.00 93.44 185 GLY A CA 1
ATOM 1454 C C . GLY A 1 185 ? 20.360 -0.155 -15.167 1.00 93.44 185 GLY A C 1
ATOM 1455 O O . GLY A 1 185 ? 21.016 -1.029 -14.607 1.00 93.44 185 GLY A O 1
ATOM 1456 N N . GLY A 1 186 ? 19.355 0.474 -14.551 1.00 95.06 186 GLY A N 1
ATOM 1457 C CA . GLY A 1 186 ? 18.811 0.067 -13.256 1.00 95.06 186 GLY A CA 1
ATOM 1458 C C . GLY A 1 186 ? 17.762 -1.042 -13.355 1.00 95.06 186 GLY A C 1
ATOM 1459 O O . GLY A 1 186 ? 17.210 -1.323 -14.421 1.00 95.06 186 GLY A O 1
ATOM 1460 N N . GLU A 1 187 ? 17.467 -1.658 -12.216 1.00 96.88 187 GLU A N 1
ATOM 1461 C CA . GLU A 1 187 ? 16.467 -2.721 -12.087 1.00 96.88 187 GLU A CA 1
ATOM 1462 C C . GLU A 1 187 ? 15.770 -2.657 -10.728 1.00 96.88 187 GLU A C 1
ATOM 1464 O O . GLU A 1 187 ? 16.330 -2.143 -9.759 1.00 96.88 187 GLU A O 1
ATOM 1469 N N . VAL A 1 188 ? 14.557 -3.199 -10.648 1.00 97.00 188 VAL A N 1
ATOM 1470 C CA . VAL A 1 188 ? 13.897 -3.491 -9.370 1.00 97.00 188 VAL A CA 1
ATOM 1471 C C . VAL A 1 188 ? 14.018 -4.980 -9.091 1.00 97.00 188 VAL A C 1
ATOM 1473 O O . VAL A 1 188 ? 13.763 -5.806 -9.966 1.00 97.00 188 VAL A O 1
ATOM 1476 N N . VAL A 1 189 ? 14.418 -5.331 -7.874 1.00 96.94 189 VAL A N 1
ATOM 1477 C CA . VAL A 1 189 ? 14.595 -6.718 -7.447 1.00 96.94 189 VAL A CA 1
ATOM 1478 C C . VAL A 1 189 ? 13.640 -7.015 -6.305 1.00 96.94 189 VAL A C 1
ATOM 1480 O O . VAL A 1 189 ? 13.685 -6.358 -5.264 1.00 96.94 189 VAL A O 1
ATOM 1483 N N . LEU A 1 190 ? 12.806 -8.031 -6.508 1.00 97.56 190 LEU A N 1
ATOM 1484 C CA . LEU A 1 190 ? 11.972 -8.627 -5.476 1.00 97.56 190 LEU A CA 1
ATOM 1485 C C . LEU A 1 190 ? 12.682 -9.862 -4.947 1.00 97.56 190 LEU A C 1
ATOM 1487 O O . LEU A 1 190 ? 13.202 -10.660 -5.729 1.00 97.56 190 LEU A O 1
ATOM 1491 N N . SER A 1 191 ? 12.748 -10.030 -3.633 1.00 96.00 191 SER A N 1
ATOM 1492 C CA . SER A 1 191 ? 13.411 -11.187 -3.026 1.00 96.00 191 SER A CA 1
ATOM 1493 C C . SER A 1 191 ? 12.750 -11.581 -1.722 1.00 96.00 191 SER A C 1
ATOM 1495 O O . SER A 1 191 ? 12.535 -10.732 -0.854 1.00 96.00 191 SER A O 1
ATOM 1497 N N . ASN A 1 192 ? 12.480 -12.876 -1.565 1.00 94.81 192 ASN A N 1
ATOM 1498 C CA . ASN A 1 192 ? 12.073 -13.411 -0.276 1.00 94.81 192 ASN A CA 1
ATOM 1499 C C . ASN A 1 192 ? 13.196 -13.269 0.756 1.00 94.81 192 ASN A C 1
ATOM 1501 O O . ASN A 1 192 ? 14.383 -13.409 0.440 1.00 94.81 192 ASN A O 1
ATOM 1505 N N . ILE A 1 193 ? 12.819 -13.008 2.003 1.00 89.38 193 ILE A N 1
ATOM 1506 C CA . ILE A 1 193 ? 13.727 -12.962 3.141 1.00 89.38 193 ILE A CA 1
ATOM 1507 C C . ILE A 1 193 ? 13.276 -14.018 4.135 1.00 89.38 193 ILE A C 1
ATOM 1509 O O . ILE A 1 193 ? 12.153 -13.986 4.638 1.00 89.38 193 ILE A O 1
ATOM 1513 N N . ALA A 1 194 ? 14.189 -14.930 4.455 1.00 72.50 194 ALA A N 1
ATOM 1514 C CA . ALA A 1 194 ? 13.955 -15.889 5.515 1.00 72.50 194 ALA A CA 1
ATOM 1515 C C . ALA A 1 194 ? 13.760 -15.138 6.839 1.00 72.50 194 ALA A C 1
ATOM 1517 O O . ALA A 1 194 ? 14.565 -14.272 7.194 1.00 72.50 194 ALA A O 1
ATOM 1518 N N . ARG A 1 195 ? 12.706 -15.482 7.583 1.00 71.06 195 ARG A N 1
ATOM 1519 C CA . ARG A 1 195 ? 12.536 -14.982 8.950 1.00 71.06 195 ARG A CA 1
ATOM 1520 C C . ARG A 1 195 ? 13.714 -15.451 9.803 1.00 71.06 195 ARG A C 1
ATOM 1522 O O . ARG A 1 195 ? 14.139 -16.602 9.691 1.00 71.06 195 ARG A O 1
ATOM 1529 N N . SER A 1 196 ? 14.225 -14.568 10.661 1.00 58.41 196 SER A N 1
ATOM 1530 C CA . SER A 1 196 ? 15.279 -14.898 11.625 1.00 58.41 196 SER A CA 1
ATOM 1531 C C . SER A 1 196 ? 14.929 -16.191 12.369 1.00 58.41 196 SER A C 1
ATOM 1533 O O . SER A 1 196 ? 13.910 -16.249 13.054 1.00 58.41 196 SER A O 1
ATOM 1535 N N . GLY A 1 197 ? 15.752 -17.231 12.204 1.00 56.50 197 GLY A N 1
ATOM 1536 C CA . GLY A 1 197 ? 15.543 -18.554 12.804 1.00 56.50 197 GLY A CA 1
ATOM 1537 C C . GLY A 1 197 ? 15.112 -19.663 11.836 1.00 56.50 197 GLY A C 1
ATOM 1538 O O . GLY A 1 197 ? 15.109 -20.826 12.236 1.00 56.50 197 GLY A O 1
ATOM 1539 N N . ALA A 1 198 ? 14.797 -19.354 10.574 1.00 59.56 198 ALA A N 1
ATOM 1540 C CA . ALA A 1 198 ? 14.689 -20.383 9.542 1.00 59.56 198 ALA A CA 1
ATOM 1541 C C . ALA A 1 198 ? 16.091 -20.945 9.226 1.00 59.56 198 ALA A C 1
ATOM 1543 O O . ALA A 1 198 ? 17.038 -20.161 9.129 1.00 59.56 198 ALA A O 1
ATOM 1544 N N . PRO A 1 199 ? 16.259 -22.274 9.093 1.00 57.69 199 PRO A N 1
ATOM 1545 C CA . PRO A 1 199 ? 17.554 -22.867 8.784 1.00 57.69 199 PRO A CA 1
ATOM 1546 C C . PRO A 1 199 ? 18.068 -22.320 7.445 1.00 57.69 199 PRO A C 1
ATOM 1548 O O . PRO A 1 199 ? 17.491 -22.581 6.389 1.00 57.69 199 PRO A O 1
ATOM 1551 N N . ASP A 1 200 ? 19.136 -21.524 7.515 1.00 62.28 200 ASP A N 1
ATOM 1552 C CA . ASP A 1 200 ? 19.846 -20.973 6.362 1.00 62.28 200 ASP A CA 1
ATOM 1553 C C . ASP A 1 200 ? 20.263 -22.117 5.428 1.00 62.28 200 ASP A C 1
ATOM 1555 O O . ASP A 1 200 ? 21.021 -23.008 5.813 1.00 62.28 200 ASP A O 1
ATOM 1559 N N . GLY A 1 201 ? 19.771 -22.107 4.189 1.00 50.16 201 GLY A N 1
ATOM 1560 C CA . GLY A 1 201 ? 20.223 -23.077 3.190 1.00 50.16 201 GLY A CA 1
ATOM 1561 C C . GLY A 1 201 ? 19.440 -23.123 1.881 1.00 50.16 201 GLY A C 1
ATOM 1562 O O . GLY A 1 201 ? 19.960 -23.626 0.889 1.00 50.16 201 GLY A O 1
ATOM 1563 N N . GLY A 1 202 ? 18.217 -22.592 1.833 1.00 56.12 202 GLY A N 1
ATOM 1564 C CA . GLY A 1 202 ? 17.440 -22.529 0.593 1.00 56.12 202 GLY A CA 1
ATOM 1565 C C . GLY A 1 202 ? 17.879 -21.385 -0.325 1.00 56.12 202 GLY A C 1
ATOM 1566 O O . GLY A 1 202 ? 18.076 -20.258 0.131 1.00 56.12 202 GLY A O 1
ATOM 1567 N N . SER A 1 203 ? 17.985 -21.655 -1.632 1.00 58.28 203 SER A N 1
ATOM 1568 C CA . SER A 1 203 ? 18.009 -20.601 -2.654 1.00 58.28 203 SER A CA 1
ATOM 1569 C C . SER A 1 203 ? 16.741 -19.759 -2.499 1.00 58.28 203 SER A C 1
ATOM 1571 O O . SER A 1 203 ? 15.634 -20.278 -2.640 1.00 58.28 203 SER A O 1
ATOM 1573 N N . ARG A 1 204 ? 16.891 -18.482 -2.131 1.00 80.69 204 ARG A N 1
ATOM 1574 C CA . ARG A 1 204 ? 15.747 -17.583 -1.952 1.00 80.69 204 ARG A CA 1
ATOM 1575 C C . ARG A 1 204 ? 15.196 -17.205 -3.319 1.00 80.69 204 ARG A C 1
ATOM 1577 O O . ARG A 1 204 ? 15.952 -16.833 -4.220 1.00 80.69 204 ARG A O 1
ATOM 1584 N N . CYS A 1 205 ? 13.880 -17.297 -3.467 1.00 91.50 205 CYS A N 1
ATOM 1585 C CA . CYS A 1 205 ? 13.222 -16.910 -4.704 1.00 91.50 205 CYS A CA 1
ATOM 1586 C C . CYS A 1 205 ? 13.388 -15.402 -4.919 1.00 91.50 205 CYS A C 1
ATOM 1588 O O . CYS A 1 205 ? 13.228 -14.601 -3.994 1.00 91.50 205 CYS A O 1
ATOM 1590 N N . SER A 1 206 ? 13.747 -15.021 -6.142 1.00 95.69 206 SER A N 1
ATOM 1591 C CA . SER A 1 206 ? 13.907 -13.624 -6.528 1.00 95.69 206 SER A CA 1
ATOM 1592 C C . SER A 1 206 ? 13.432 -13.399 -7.955 1.00 95.69 206 SER A C 1
ATOM 1594 O O . SER A 1 206 ? 13.461 -14.308 -8.785 1.00 95.69 206 SER A O 1
ATOM 1596 N N . VAL A 1 207 ? 12.982 -12.178 -8.226 1.00 97.56 207 VAL A N 1
ATOM 1597 C CA . VAL A 1 207 ? 12.540 -11.731 -9.547 1.00 97.56 207 VAL A CA 1
ATOM 1598 C C . VAL A 1 207 ? 13.205 -10.396 -9.830 1.00 97.56 207 VAL A C 1
ATOM 1600 O O . VAL A 1 207 ? 13.208 -9.506 -8.979 1.00 97.56 207 VAL A O 1
ATOM 1603 N N . LYS A 1 208 ? 13.778 -10.263 -11.025 1.00 97.81 208 LYS A N 1
ATOM 1604 C CA . LYS A 1 208 ? 14.432 -9.040 -11.488 1.00 97.81 208 LYS A CA 1
ATOM 1605 C C . LYS A 1 208 ? 13.596 -8.382 -12.571 1.00 97.81 208 LYS A C 1
ATOM 1607 O O . LYS A 1 208 ? 13.209 -9.039 -13.534 1.00 97.81 208 LYS A O 1
ATOM 1612 N N . LEU A 1 209 ? 13.368 -7.087 -12.418 1.00 98.12 209 LEU A N 1
ATOM 1613 C CA . LEU A 1 209 ? 12.547 -6.260 -13.292 1.00 98.12 209 LEU A CA 1
ATOM 1614 C C . LEU A 1 209 ? 13.428 -5.135 -13.861 1.00 98.12 209 LEU A C 1
ATOM 1616 O O . LEU A 1 209 ? 13.500 -4.045 -13.281 1.00 98.12 209 LEU A O 1
ATOM 1620 N N . PRO A 1 210 ? 14.179 -5.399 -14.947 1.00 97.75 210 PRO A N 1
ATOM 1621 C CA . PRO A 1 210 ? 15.107 -4.427 -15.513 1.00 97.75 210 PRO A CA 1
ATOM 1622 C C . PRO A 1 210 ? 14.356 -3.282 -16.185 1.00 97.75 210 PRO A C 1
ATOM 1624 O O . PRO A 1 210 ? 13.373 -3.518 -16.892 1.00 97.75 210 PRO A O 1
ATOM 1627 N N . LYS A 1 211 ? 14.845 -2.049 -16.028 1.00 96.62 211 LYS A N 1
ATOM 1628 C CA . LYS A 1 211 ? 14.290 -0.892 -16.735 1.00 96.62 211 LYS A CA 1
ATOM 1629 C C . LYS A 1 211 ? 14.408 -1.085 -18.249 1.00 96.62 211 LYS A C 1
ATOM 1631 O O . LYS A 1 211 ? 15.488 -1.383 -18.758 1.00 96.62 211 LYS A O 1
ATOM 1636 N N . LYS A 1 212 ? 13.305 -0.863 -18.966 1.00 96.38 212 LYS A N 1
ATOM 1637 C CA . LYS A 1 212 ? 13.226 -0.894 -20.432 1.00 96.38 212 LYS A CA 1
ATOM 1638 C C . LYS A 1 212 ? 12.632 0.422 -20.924 1.00 96.38 212 LYS A C 1
ATOM 1640 O O . LYS A 1 212 ? 11.792 1.005 -20.252 1.00 96.38 212 LYS A O 1
ATOM 1645 N N . GLU A 1 213 ? 13.048 0.895 -22.095 1.00 92.75 213 GLU A N 1
ATOM 1646 C CA . GLU A 1 213 ? 12.583 2.189 -22.629 1.00 92.75 213 GLU A CA 1
ATOM 1647 C C . GLU A 1 213 ? 11.078 2.219 -22.927 1.00 92.75 213 GLU A C 1
ATOM 1649 O O . GLU A 1 213 ? 10.454 3.273 -22.855 1.00 92.75 213 GLU A O 1
ATOM 1654 N N . ARG A 1 214 ? 10.502 1.066 -23.282 1.00 94.50 214 ARG A N 1
ATOM 1655 C CA . ARG A 1 214 ? 9.111 0.939 -23.742 1.00 94.50 214 ARG A CA 1
ATOM 1656 C C . ARG A 1 214 ? 8.272 0.010 -22.885 1.00 94.50 214 ARG A C 1
ATOM 1658 O O . ARG A 1 214 ? 7.151 -0.293 -23.270 1.00 94.50 214 ARG A O 1
ATOM 1665 N N . SER A 1 215 ? 8.795 -0.423 -21.744 1.00 97.19 215 SER A N 1
ATOM 1666 C CA . SER A 1 215 ? 8.040 -1.266 -20.829 1.00 97.19 215 SER A CA 1
ATOM 1667 C C . SER A 1 215 ? 8.083 -0.715 -19.419 1.00 97.19 215 SER A C 1
ATOM 1669 O O . SER A 1 215 ? 9.076 -0.121 -18.998 1.00 97.19 215 SER A O 1
ATOM 1671 N N . ARG A 1 216 ? 7.021 -0.986 -18.671 1.00 97.62 216 ARG A N 1
ATOM 1672 C CA . ARG A 1 216 ? 6.974 -0.836 -17.216 1.00 97.62 216 ARG A CA 1
ATOM 1673 C C . ARG A 1 216 ? 6.435 -2.112 -16.610 1.00 97.62 216 ARG A C 1
ATOM 1675 O O . ARG A 1 216 ? 5.814 -2.912 -17.308 1.00 97.62 216 ARG A O 1
ATOM 1682 N N . TYR A 1 217 ? 6.646 -2.282 -15.316 1.00 98.56 217 TYR A N 1
ATOM 1683 C CA . TYR A 1 217 ? 6.074 -3.408 -14.598 1.00 98.56 217 TYR A CA 1
ATOM 1684 C C . TYR A 1 217 ? 4.976 -2.946 -13.655 1.00 98.56 217 TYR A C 1
ATOM 1686 O O . TYR A 1 217 ? 5.101 -1.905 -13.011 1.00 98.56 217 TYR A O 1
ATOM 1694 N N . LEU A 1 218 ? 3.922 -3.747 -13.561 1.00 98.56 218 LEU A N 1
ATOM 1695 C CA . LEU A 1 218 ? 2.887 -3.619 -12.549 1.00 98.56 218 LEU A CA 1
ATOM 1696 C C . LEU A 1 218 ? 2.998 -4.814 -11.608 1.00 98.56 218 LEU A C 1
ATOM 1698 O O . LEU A 1 218 ? 2.924 -5.961 -12.047 1.00 98.56 218 LEU A O 1
ATOM 1702 N N . ILE A 1 219 ? 3.199 -4.536 -10.327 1.00 98.50 219 ILE A N 1
ATOM 1703 C CA . ILE A 1 219 ? 3.202 -5.536 -9.263 1.00 98.50 219 ILE A CA 1
ATOM 1704 C C . ILE A 1 219 ? 1.912 -5.350 -8.486 1.00 98.50 219 ILE A C 1
ATOM 1706 O O . ILE A 1 219 ? 1.765 -4.351 -7.791 1.00 98.50 219 ILE A O 1
ATOM 1710 N N . THR A 1 220 ? 0.991 -6.293 -8.594 1.00 98.19 220 THR A N 1
ATOM 1711 C CA . THR A 1 220 ? -0.299 -6.228 -7.908 1.00 98.19 220 THR A CA 1
ATOM 1712 C C . THR A 1 220 ? -0.279 -7.177 -6.726 1.00 98.19 220 THR A C 1
ATOM 1714 O O . THR A 1 220 ? 0.003 -8.362 -6.895 1.00 98.19 220 THR A O 1
ATOM 1717 N N . ILE A 1 221 ? -0.559 -6.656 -5.531 1.00 97.38 221 ILE A N 1
ATOM 1718 C CA . ILE A 1 221 ? -0.642 -7.444 -4.305 1.00 97.38 221 ILE A CA 1
ATOM 1719 C C . ILE A 1 221 ? -1.972 -7.160 -3.630 1.00 97.38 221 ILE A C 1
ATOM 1721 O O . ILE A 1 221 ? -2.223 -6.055 -3.146 1.00 97.38 221 ILE A O 1
ATOM 1725 N N . GLU A 1 222 ? -2.830 -8.169 -3.605 1.00 95.06 222 GLU A N 1
ATOM 1726 C CA . GLU A 1 222 ? -4.200 -8.031 -3.126 1.00 95.06 222 GLU A CA 1
ATOM 1727 C C . GLU A 1 222 ? -4.475 -9.056 -2.037 1.00 95.06 222 GLU A C 1
ATOM 1729 O O . GLU A 1 222 ? -4.240 -10.250 -2.214 1.00 95.06 222 GLU A O 1
ATOM 1734 N N . ASN A 1 223 ? -4.973 -8.594 -0.893 1.00 92.25 223 ASN A N 1
ATOM 1735 C CA . ASN A 1 223 ? -5.403 -9.473 0.185 1.00 92.25 223 ASN A CA 1
ATOM 1736 C C . ASN A 1 223 ? -6.908 -9.715 0.087 1.00 92.25 223 ASN A C 1
ATOM 1738 O O . ASN A 1 223 ? -7.709 -8.984 0.672 1.00 92.25 223 ASN A O 1
ATOM 1742 N N . HIS A 1 224 ? -7.271 -10.709 -0.723 1.00 83.00 224 HIS A N 1
ATOM 1743 C CA . HIS A 1 224 ? -8.647 -10.970 -1.128 1.00 83.00 224 HIS A CA 1
ATOM 1744 C C . HIS A 1 224 ? -9.433 -11.695 -0.026 1.00 83.00 224 HIS A C 1
ATOM 1746 O O . HIS A 1 224 ? -8.955 -12.688 0.529 1.00 83.00 224 HIS A O 1
ATOM 1752 N N . CYS A 1 225 ? -10.657 -11.236 0.250 1.00 85.69 225 CYS A N 1
ATOM 1753 C CA . CYS A 1 225 ? -11.604 -11.940 1.115 1.00 85.69 225 CYS A CA 1
ATOM 1754 C C . CYS A 1 225 ? -12.261 -13.079 0.327 1.00 85.69 225 CYS A C 1
ATOM 1756 O O . CYS A 1 225 ? -12.909 -12.847 -0.691 1.00 85.69 225 CYS A O 1
ATOM 1758 N N . GLN A 1 226 ? -12.091 -14.324 0.763 1.00 80.94 226 GLN A N 1
ATOM 1759 C CA . GLN A 1 226 ? -12.675 -15.491 0.089 1.00 80.94 226 GLN A CA 1
ATOM 1760 C C . GLN A 1 226 ? -14.176 -15.665 0.370 1.00 80.94 226 GLN A C 1
ATOM 1762 O O . GLN A 1 226 ? -14.840 -16.378 -0.372 1.00 80.94 226 GLN A O 1
ATOM 1767 N N . LEU A 1 227 ? -14.699 -15.021 1.421 1.00 77.25 227 LEU A N 1
ATOM 1768 C CA . LEU A 1 227 ? -16.077 -15.170 1.913 1.00 77.25 227 LEU A CA 1
ATOM 1769 C C . LEU A 1 227 ? -16.793 -13.813 2.030 1.00 77.25 227 LEU A C 1
ATOM 1771 O O . LEU A 1 227 ? -17.479 -13.558 3.019 1.00 77.25 227 LEU A O 1
ATOM 1775 N N . ALA A 1 228 ? -16.588 -12.914 1.062 1.00 69.31 228 ALA A N 1
ATOM 1776 C CA . ALA A 1 228 ? -17.134 -11.554 1.119 1.00 69.31 228 ALA A CA 1
ATOM 1777 C C . ALA A 1 228 ? -18.669 -11.536 1.284 1.00 69.31 228 ALA A C 1
ATOM 1779 O O . ALA A 1 228 ? -19.192 -10.724 2.042 1.00 69.31 228 ALA A O 1
ATOM 1780 N N . ASP A 1 229 ? -19.371 -12.483 0.655 1.00 65.56 229 ASP A N 1
ATOM 1781 C CA . ASP A 1 229 ? -20.838 -12.540 0.618 1.00 65.56 229 ASP A CA 1
ATOM 1782 C C . ASP A 1 229 ? -21.503 -13.066 1.902 1.00 65.56 229 ASP A C 1
ATOM 1784 O O . ASP A 1 229 ? -22.716 -12.937 2.062 1.00 65.56 229 ASP A O 1
ATOM 1788 N N . GLU A 1 230 ? -20.746 -13.665 2.824 1.00 58.75 230 GLU A N 1
ATOM 1789 C CA . GLU A 1 230 ? -21.320 -14.440 3.937 1.00 58.75 230 GLU A CA 1
ATOM 1790 C C . GLU A 1 230 ? -21.386 -13.680 5.271 1.00 58.75 230 GLU A C 1
ATOM 1792 O O . GLU A 1 230 ? -21.845 -14.236 6.271 1.00 58.75 230 GLU A O 1
ATOM 1797 N N . ILE A 1 231 ? -20.890 -12.439 5.338 1.00 60.12 231 ILE A N 1
ATOM 1798 C CA . ILE A 1 231 ? -20.563 -11.804 6.622 1.00 60.12 231 ILE A CA 1
ATOM 1799 C C . ILE A 1 231 ? -21.197 -10.426 6.759 1.00 60.12 231 ILE A C 1
ATOM 1801 O O . ILE A 1 231 ? -21.064 -9.548 5.909 1.00 60.12 231 ILE A O 1
ATOM 1805 N N . GLU A 1 232 ? -21.861 -10.230 7.897 1.00 63.25 232 GLU A N 1
ATOM 1806 C CA . GLU A 1 232 ? -22.359 -8.929 8.315 1.00 63.25 232 GLU A CA 1
ATOM 1807 C C . GLU A 1 232 ? -21.221 -8.097 8.928 1.00 63.25 232 GLU A C 1
ATOM 1809 O O . GLU A 1 232 ? -20.617 -8.485 9.929 1.00 63.25 232 GLU A O 1
ATOM 1814 N N . GLY A 1 233 ? -20.955 -6.916 8.365 1.00 68.00 233 GLY A N 1
ATOM 1815 C CA . GLY A 1 233 ? -19.972 -5.965 8.892 1.00 68.00 233 GLY A CA 1
ATOM 1816 C C . GLY A 1 233 ? -18.765 -5.774 7.981 1.00 68.00 233 GLY A C 1
ATOM 1817 O O . GLY A 1 233 ? -18.819 -6.102 6.800 1.00 68.00 233 GLY A O 1
ATOM 1818 N N . THR A 1 234 ? -17.696 -5.186 8.524 1.00 81.75 234 THR A N 1
ATOM 1819 C CA . THR A 1 234 ? -16.477 -4.901 7.758 1.00 81.75 234 THR A CA 1
ATOM 1820 C C . THR A 1 234 ? -15.279 -5.616 8.348 1.00 81.75 234 THR A C 1
ATOM 1822 O O . THR A 1 234 ? -15.192 -5.838 9.558 1.00 81.75 234 THR A O 1
ATOM 1825 N N . ASP A 1 235 ? -14.312 -5.925 7.491 1.00 89.25 235 ASP A N 1
ATOM 1826 C CA . ASP A 1 235 ? -13.058 -6.545 7.904 1.00 89.25 235 ASP A CA 1
ATOM 1827 C C . ASP A 1 235 ? -12.112 -5.564 8.612 1.00 89.25 235 ASP A C 1
ATOM 1829 O O . ASP A 1 235 ? -11.075 -5.969 9.131 1.00 89.25 235 ASP A O 1
ATOM 1833 N N . PHE A 1 236 ? -12.486 -4.285 8.732 1.00 91.00 236 PHE A N 1
ATOM 1834 C CA . PHE A 1 236 ? -11.683 -3.271 9.414 1.00 91.00 236 PHE A CA 1
ATOM 1835 C C . PHE A 1 236 ? -11.404 -3.620 10.881 1.00 91.00 236 PHE A C 1
ATOM 1837 O O . PHE A 1 236 ? -10.329 -3.325 11.404 1.00 91.00 236 PHE A O 1
ATOM 1844 N N . GLN A 1 237 ? -12.339 -4.300 11.550 1.00 91.56 237 GLN A N 1
ATOM 1845 C CA . GLN A 1 237 ? -12.158 -4.716 12.942 1.00 91.56 237 GLN A CA 1
ATOM 1846 C C . GLN A 1 237 ? -10.992 -5.700 13.118 1.00 91.56 237 GLN A C 1
ATOM 1848 O O . GLN A 1 237 ? -10.393 -5.749 14.192 1.00 91.56 237 GLN A O 1
ATOM 1853 N N . LEU A 1 238 ? -10.615 -6.439 12.067 1.00 92.94 238 LEU A N 1
ATOM 1854 C CA . LEU A 1 238 ? -9.507 -7.391 12.132 1.00 92.94 238 LEU A CA 1
ATOM 1855 C C . LEU A 1 238 ? -8.174 -6.695 12.440 1.00 92.94 238 LEU A C 1
ATOM 1857 O O . LEU A 1 238 ? -7.294 -7.325 13.023 1.00 92.94 238 LEU A O 1
ATOM 1861 N N . PHE A 1 239 ? -8.017 -5.395 12.147 1.00 95.00 239 PHE A N 1
ATOM 1862 C CA . PHE A 1 239 ? -6.819 -4.655 12.559 1.00 95.00 239 PHE A CA 1
ATOM 1863 C C . PHE A 1 239 ? -6.577 -4.747 14.073 1.00 95.00 239 PHE A C 1
ATOM 1865 O O . PHE A 1 239 ? -5.433 -4.884 14.501 1.00 95.00 239 PHE A O 1
ATOM 1872 N N . TYR A 1 240 ? -7.627 -4.783 14.895 1.00 95.00 240 TYR A N 1
ATOM 1873 C CA . TYR A 1 240 ? -7.501 -4.892 16.354 1.00 95.00 240 TYR A CA 1
ATOM 1874 C C . TYR A 1 240 ? -7.095 -6.290 16.842 1.00 95.00 240 TYR A C 1
ATOM 1876 O O . TYR A 1 240 ? -6.802 -6.478 18.022 1.00 95.00 240 TYR A O 1
ATOM 1884 N N . GLU A 1 241 ? -6.996 -7.273 15.943 1.00 94.50 241 GLU A N 1
ATOM 1885 C CA . GLU A 1 241 ? -6.327 -8.539 16.241 1.00 94.50 241 GLU A CA 1
ATOM 1886 C C . GLU A 1 241 ? -4.800 -8.430 16.200 1.00 94.50 241 GLU A C 1
ATOM 1888 O O . GLU A 1 241 ? -4.119 -9.327 16.696 1.00 94.50 241 GLU A O 1
ATOM 1893 N N . VAL A 1 242 ? -4.252 -7.382 15.576 1.00 95.50 242 VAL A N 1
ATOM 1894 C CA . VAL A 1 242 ? -2.804 -7.184 15.413 1.00 95.50 242 VAL A CA 1
ATOM 1895 C C . VAL A 1 242 ? -2.289 -5.953 16.138 1.00 95.50 242 VAL A C 1
ATOM 1897 O O . VAL A 1 242 ? -1.190 -6.015 16.696 1.00 95.50 242 VAL A O 1
ATOM 1900 N N . VAL A 1 243 ? -3.084 -4.883 16.198 1.00 96.38 243 VAL A N 1
ATOM 1901 C CA . VAL A 1 243 ? -2.781 -3.672 16.963 1.00 96.38 243 VAL A CA 1
ATOM 1902 C C . VAL A 1 243 ? -3.612 -3.582 18.235 1.00 96.38 243 VAL A C 1
ATOM 1904 O O . VAL A 1 243 ? -4.722 -4.099 18.317 1.00 96.38 243 VAL A O 1
ATOM 1907 N N . LYS A 1 244 ? -3.082 -2.892 19.242 1.00 96.38 244 LYS A N 1
ATOM 1908 C CA . LYS A 1 244 ? -3.761 -2.636 20.507 1.00 96.38 244 LYS A CA 1
ATOM 1909 C C . LYS A 1 244 ? -3.646 -1.175 20.901 1.00 96.38 244 LYS A C 1
ATOM 1911 O O . LYS A 1 244 ? -2.546 -0.633 21.009 1.00 96.38 244 LYS A O 1
ATOM 1916 N N . ASP A 1 245 ? -4.804 -0.604 21.196 1.00 96.12 245 ASP A N 1
ATOM 1917 C CA . ASP A 1 245 ? -4.950 0.673 21.875 1.00 96.12 245 ASP A CA 1
ATOM 1918 C C . ASP A 1 245 ? -4.733 0.491 23.396 1.00 96.12 245 ASP A C 1
ATOM 1920 O O . ASP A 1 245 ? -5.348 -0.397 24.004 1.00 96.12 245 ASP A O 1
ATOM 1924 N N . PRO A 1 246 ? -3.883 1.303 24.050 1.00 94.75 246 PRO A N 1
ATOM 1925 C CA . PRO A 1 246 ? -3.685 1.283 25.500 1.00 94.75 246 PRO A CA 1
ATOM 1926 C C . PRO A 1 246 ? -4.969 1.479 26.317 1.00 94.75 246 PRO A C 1
ATOM 1928 O O . PRO A 1 246 ? -5.081 0.925 27.411 1.00 94.75 246 PRO A O 1
ATOM 1931 N N . ALA A 1 247 ? -5.946 2.232 25.799 1.00 95.00 247 ALA A N 1
ATOM 1932 C CA . ALA A 1 247 ? -7.248 2.435 26.435 1.00 95.00 247 ALA A CA 1
ATOM 1933 C C . ALA A 1 247 ? -8.295 1.369 26.037 1.00 95.00 247 ALA A C 1
ATOM 1935 O O . ALA A 1 247 ? -9.440 1.435 26.494 1.00 95.00 247 ALA A O 1
ATOM 1936 N N . GLY A 1 248 ? -7.916 0.370 25.230 1.00 95.50 248 GLY A N 1
ATOM 1937 C CA . GLY A 1 248 ? -8.790 -0.703 24.757 1.00 95.50 248 GLY A CA 1
ATOM 1938 C C . GLY A 1 248 ? -9.911 -0.240 23.822 1.00 95.50 248 GLY A C 1
ATOM 1939 O O . GLY A 1 248 ? -10.973 -0.866 23.803 1.00 95.50 248 GLY A O 1
ATOM 1940 N N . LYS A 1 249 ? -9.722 0.874 23.109 1.00 96.50 249 LYS A N 1
ATOM 1941 C CA . LYS A 1 249 ? -10.649 1.362 22.086 1.00 96.50 249 LYS A CA 1
ATOM 1942 C C . LYS A 1 249 ? -10.505 0.557 20.803 1.00 96.50 249 LYS A C 1
ATOM 1944 O O . LYS A 1 249 ? -9.399 0.271 20.355 1.00 96.50 249 LYS A O 1
ATOM 1949 N N . GLU A 1 250 ? -11.640 0.257 20.188 1.00 96.12 250 GLU A N 1
ATOM 1950 C CA . GLU A 1 250 ? -11.717 -0.437 18.905 1.00 96.12 250 GLU A CA 1
ATOM 1951 C C . GLU A 1 250 ? -12.791 0.242 18.055 1.00 96.12 250 GLU A C 1
ATOM 1953 O O . GLU A 1 250 ? -13.836 0.661 18.570 1.00 96.12 250 GLU A O 1
ATOM 1958 N N . PHE A 1 251 ? -12.532 0.364 16.757 1.00 95.00 251 PHE A N 1
ATOM 1959 C CA . PHE A 1 251 ? -13.408 1.044 15.810 1.00 95.00 251 PHE A CA 1
ATOM 1960 C C . PHE A 1 251 ? -13.731 0.142 14.619 1.00 95.00 251 PHE A C 1
ATOM 1962 O O . PHE A 1 251 ? -12.953 -0.730 14.251 1.00 95.00 251 PHE A O 1
ATOM 1969 N N . ASP A 1 252 ? -14.865 0.401 13.991 1.00 92.69 252 ASP A N 1
ATOM 1970 C CA . ASP A 1 252 ? -15.269 -0.155 12.705 1.00 92.69 252 ASP A CA 1
ATOM 1971 C C . ASP A 1 252 ? -15.427 0.990 11.699 1.00 92.69 252 ASP A C 1
ATOM 1973 O O . ASP A 1 252 ? -15.645 2.139 12.099 1.00 92.69 252 ASP A O 1
ATOM 1977 N N . LEU A 1 253 ? -15.353 0.688 10.407 1.00 91.19 253 LEU A N 1
ATOM 1978 C CA . LEU A 1 253 ? -15.702 1.631 9.347 1.00 91.19 253 LEU A CA 1
ATOM 1979 C C . LEU A 1 253 ? -17.087 1.310 8.819 1.00 91.19 253 LEU A C 1
ATOM 1981 O O . LEU A 1 253 ? -17.413 0.161 8.573 1.00 91.19 253 LEU A O 1
ATOM 1985 N N . ARG A 1 254 ? -17.933 2.315 8.629 1.00 89.69 254 ARG A N 1
ATOM 1986 C CA . ARG A 1 254 ? -19.269 2.115 8.063 1.00 89.69 254 ARG A CA 1
ATOM 1987 C C . ARG A 1 254 ? -19.526 3.139 6.977 1.00 89.69 254 ARG A C 1
ATOM 1989 O O . ARG A 1 254 ? -19.213 4.315 7.154 1.00 89.69 254 ARG A O 1
ATOM 1996 N N . ARG A 1 255 ? -20.109 2.688 5.867 1.00 89.31 255 ARG A N 1
ATOM 1997 C CA . ARG A 1 255 ? -20.565 3.570 4.796 1.00 89.31 255 ARG A CA 1
ATOM 1998 C C . ARG A 1 255 ? -21.681 4.469 5.321 1.00 89.31 255 ARG A C 1
ATOM 2000 O O . ARG A 1 255 ? -22.592 4.001 6.009 1.00 89.31 255 ARG A O 1
ATOM 2007 N N . VAL A 1 256 ? -21.594 5.750 4.999 1.00 88.69 256 VAL A N 1
ATOM 2008 C CA . VAL A 1 256 ? -22.647 6.730 5.253 1.00 88.69 256 VAL A CA 1
ATOM 2009 C C . VAL A 1 256 ? -23.672 6.615 4.130 1.00 88.69 256 VAL A C 1
ATOM 2011 O O . VAL A 1 256 ? -23.323 6.687 2.956 1.00 88.69 256 VAL A O 1
ATOM 2014 N N . VAL A 1 257 ? -24.936 6.416 4.492 1.00 83.88 257 VAL A N 1
ATOM 2015 C CA . VAL A 1 257 ? -26.055 6.400 3.546 1.00 83.88 257 VAL A CA 1
ATOM 2016 C C . VAL A 1 257 ? -26.753 7.742 3.658 1.00 83.88 257 VAL A C 1
ATOM 2018 O O . VAL A 1 257 ? -27.236 8.091 4.736 1.00 83.88 257 VAL A O 1
ATOM 2021 N N . GLU A 1 258 ? -26.818 8.495 2.564 1.00 68.81 258 GLU A N 1
ATOM 2022 C CA . GLU A 1 258 ? -27.652 9.692 2.504 1.00 68.81 258 GLU A CA 1
ATOM 2023 C C . GLU A 1 258 ? -29.121 9.265 2.562 1.00 68.81 258 GLU A C 1
ATOM 2025 O O . GLU A 1 258 ? -29.662 8.671 1.627 1.00 68.81 258 GLU A O 1
ATOM 2030 N N . THR A 1 259 ? -29.791 9.532 3.680 1.00 57.22 259 THR A N 1
ATOM 2031 C CA . THR A 1 259 ? -31.238 9.351 3.766 1.00 57.22 259 THR A CA 1
ATOM 2032 C C . THR A 1 259 ? -31.895 10.463 2.956 1.00 57.22 259 THR A C 1
ATOM 2034 O O . THR A 1 259 ? -31.930 11.627 3.355 1.00 57.22 259 THR A O 1
ATOM 2037 N N . GLY A 1 260 ? -32.375 10.107 1.765 1.00 50.00 260 GLY A N 1
ATOM 2038 C CA . GLY A 1 260 ? -33.053 11.023 0.859 1.00 50.00 260 GLY A CA 1
ATOM 2039 C C . GLY A 1 260 ? -34.260 11.680 1.525 1.00 50.00 260 GLY A C 1
ATOM 2040 O O . GLY A 1 260 ? -35.291 11.040 1.677 1.00 50.00 260 GLY A O 1
ATOM 2041 N N . CYS A 1 261 ? -34.114 12.952 1.907 1.00 42.81 261 CYS A N 1
ATOM 2042 C CA . CYS A 1 261 ? -35.201 13.928 2.074 1.00 42.81 261 CYS A CA 1
ATOM 2043 C C . CYS A 1 261 ? -34.721 15.385 2.227 1.00 42.81 261 CYS A C 1
ATOM 2045 O O . CYS A 1 261 ? -35.543 16.288 2.097 1.00 42.81 261 CYS A O 1
ATOM 2047 N N . TYR A 1 262 ? -33.425 15.659 2.424 1.00 45.41 262 TYR A N 1
ATOM 2048 C CA . TYR A 1 262 ? -32.904 17.033 2.466 1.00 45.41 262 TYR A CA 1
ATOM 2049 C C . TYR A 1 262 ? -32.005 17.328 1.267 1.00 45.41 262 TYR A C 1
ATOM 2051 O O . TYR A 1 262 ? -30.784 17.407 1.358 1.00 45.41 262 TYR A O 1
ATOM 2059 N N . ALA A 1 263 ? -32.653 17.515 0.117 1.00 43.97 263 ALA A N 1
ATOM 2060 C CA . ALA A 1 263 ? -32.051 18.138 -1.050 1.00 43.97 263 ALA A CA 1
ATOM 2061 C C . ALA A 1 263 ? -31.766 19.623 -0.755 1.00 43.97 263 ALA A C 1
ATOM 2063 O O . ALA A 1 263 ? -32.579 20.492 -1.056 1.00 43.97 263 ALA A O 1
ATOM 2064 N N . ALA A 1 264 ? -30.619 19.905 -0.142 1.00 42.78 264 ALA A N 1
ATOM 2065 C CA . ALA A 1 264 ? -29.900 21.170 -0.267 1.00 42.78 264 ALA A CA 1
ATOM 2066 C C . ALA A 1 264 ? -28.465 20.973 0.239 1.00 42.78 264 ALA A C 1
ATOM 2068 O O . ALA A 1 264 ? -28.170 21.102 1.426 1.00 42.78 264 ALA A O 1
ATOM 2069 N N . ALA A 1 265 ? -27.576 20.643 -0.696 1.00 53.25 265 ALA A N 1
ATOM 2070 C CA . ALA A 1 265 ? -26.135 20.706 -0.518 1.00 53.25 265 ALA A CA 1
ATOM 2071 C C . ALA A 1 265 ? -25.721 22.114 -0.060 1.00 53.25 265 ALA A C 1
ATOM 2073 O O . ALA A 1 265 ? -26.084 23.081 -0.739 1.00 53.25 265 ALA A O 1
ATOM 2074 N N . LYS A 1 266 ? -24.989 22.210 1.064 1.00 51.75 266 LYS A N 1
ATOM 2075 C CA . LYS A 1 266 ? -23.995 23.269 1.373 1.00 51.75 266 LYS A CA 1
ATOM 2076 C C . LYS A 1 266 ? -23.407 23.246 2.788 1.00 51.75 266 LYS A C 1
ATOM 2078 O O . LYS A 1 266 ? -22.503 24.035 3.035 1.00 51.75 266 LYS A O 1
ATOM 2083 N N . GLU A 1 267 ? -23.889 22.410 3.703 1.00 47.59 267 GLU A N 1
ATOM 2084 C CA . GLU A 1 267 ? -23.301 22.344 5.046 1.00 47.59 267 GLU A CA 1
ATOM 2085 C C . GLU A 1 267 ? -22.386 21.124 5.198 1.00 47.59 267 GLU A C 1
ATOM 2087 O O . GLU A 1 267 ? -22.842 20.011 4.912 1.00 47.59 267 GLU A O 1
ATOM 2092 N N . PRO A 1 268 ? -21.137 21.328 5.662 1.00 48.59 268 PRO A N 1
ATOM 2093 C CA . PRO A 1 268 ? -20.228 20.260 6.049 1.00 48.59 268 PRO A CA 1
ATOM 2094 C C . PRO A 1 268 ? -20.910 19.264 6.994 1.00 48.59 268 PRO A C 1
ATOM 2096 O O . PRO A 1 268 ? -21.654 19.677 7.889 1.00 48.59 268 PRO A O 1
ATOM 2099 N N . PRO A 1 269 ? -20.643 17.955 6.873 1.00 49.22 269 PRO A N 1
ATOM 2100 C CA . PRO A 1 269 ? -21.134 16.947 7.813 1.00 49.22 269 PRO A CA 1
ATOM 2101 C C . PRO A 1 269 ? -20.560 17.087 9.241 1.00 49.22 269 PRO A C 1
ATOM 2103 O O . PRO A 1 269 ? -20.962 16.339 10.137 1.00 49.22 269 PRO A O 1
ATOM 2106 N N . GLU A 1 270 ? -19.649 18.034 9.493 1.00 45.12 270 GLU A N 1
ATOM 2107 C CA . GLU A 1 270 ? -19.123 18.320 10.829 1.00 45.12 270 GLU A CA 1
ATOM 2108 C C . GLU A 1 270 ? -20.239 18.760 11.794 1.00 45.12 270 GLU A C 1
ATOM 2110 O O . GLU A 1 270 ? -20.780 19.860 11.718 1.00 45.12 270 GLU A O 1
ATOM 2115 N N . GLY A 1 271 ? -20.590 17.879 12.735 1.00 48.41 271 GLY A N 1
ATOM 2116 C CA . GLY A 1 271 ? -21.586 18.148 13.779 1.00 48.41 271 GLY A CA 1
ATOM 2117 C C . GLY A 1 271 ? -22.981 17.573 13.520 1.00 48.41 271 GLY A C 1
ATOM 2118 O O . GLY A 1 271 ? -23.841 17.667 14.398 1.00 48.41 271 GLY A O 1
ATOM 2119 N N . ARG A 1 272 ? -23.210 16.911 12.379 1.00 53.44 272 ARG A N 1
ATOM 2120 C CA . ARG A 1 272 ? -24.453 16.170 12.128 1.00 53.44 272 ARG A CA 1
ATOM 2121 C C . ARG A 1 272 ? -24.473 14.871 12.933 1.00 53.44 272 ARG A C 1
ATOM 2123 O O . ARG A 1 272 ? -23.797 13.897 12.613 1.00 53.44 272 ARG A O 1
ATOM 2130 N N . ALA A 1 273 ? -25.248 14.862 14.017 1.00 54.09 273 ALA A N 1
ATOM 2131 C CA . ALA A 1 273 ? -25.512 13.666 14.821 1.00 54.09 273 ALA A CA 1
ATOM 2132 C C . ALA A 1 273 ? -26.421 12.644 14.097 1.00 54.09 273 ALA A C 1
ATOM 2134 O O . ALA A 1 273 ? -26.707 11.579 14.644 1.00 54.09 273 ALA A O 1
ATOM 2135 N N . ASP A 1 274 ? -26.881 12.971 12.890 1.00 59.16 274 ASP A N 1
ATOM 2136 C CA . ASP A 1 274 ? -28.013 12.373 12.189 1.00 59.16 274 ASP A CA 1
ATOM 2137 C C . ASP A 1 274 ? -27.652 11.755 10.827 1.00 59.16 274 ASP A C 1
ATOM 2139 O O . ASP A 1 274 ? -28.489 11.698 9.932 1.00 59.16 274 ASP A O 1
ATOM 2143 N N . PHE A 1 275 ? -26.434 11.232 10.650 1.00 67.38 275 PHE A N 1
ATOM 2144 C CA . PHE A 1 275 ? -26.152 10.389 9.484 1.00 67.38 275 PHE A CA 1
ATOM 2145 C C . PHE A 1 275 ? -26.580 8.936 9.719 1.00 67.38 275 PHE A C 1
ATOM 2147 O O . PHE A 1 275 ? -26.337 8.334 10.772 1.00 67.38 275 PHE A O 1
ATOM 2154 N N . THR A 1 276 ? -27.207 8.350 8.702 1.00 71.69 276 THR A N 1
ATOM 2155 C CA . THR A 1 276 ? -27.543 6.928 8.676 1.00 71.69 276 THR A CA 1
ATOM 2156 C C . THR A 1 276 ? -26.356 6.106 8.198 1.00 71.69 276 THR A C 1
ATOM 2158 O O . THR A 1 276 ? -25.623 6.498 7.293 1.00 71.69 276 THR A O 1
ATOM 2161 N N . LEU A 1 277 ? -26.155 4.960 8.838 1.00 74.38 277 LEU A N 1
ATOM 2162 C CA . LEU A 1 277 ? -25.110 4.015 8.479 1.00 74.38 277 LEU A CA 1
ATOM 2163 C C . LEU A 1 277 ? -25.711 2.872 7.688 1.00 74.38 277 LEU A C 1
ATOM 2165 O O . LEU A 1 277 ? -26.801 2.399 8.014 1.00 74.38 277 LEU A O 1
ATOM 2169 N N . ASP A 1 278 ? -24.963 2.406 6.702 1.00 72.06 278 ASP A N 1
ATOM 2170 C CA . ASP A 1 278 ? -25.278 1.151 6.048 1.00 72.06 278 ASP A CA 1
ATOM 2171 C C . ASP A 1 278 ? -25.139 -0.013 7.041 1.00 72.06 278 ASP A C 1
ATOM 2173 O O . ASP A 1 278 ? -24.193 -0.068 7.840 1.00 72.06 278 ASP A O 1
ATOM 2177 N N . GLY A 1 279 ? -26.078 -0.954 6.976 1.00 58.53 279 GLY A N 1
ATOM 2178 C CA . GLY A 1 279 ? -26.023 -2.188 7.750 1.00 58.53 279 GLY A CA 1
ATOM 2179 C C . GLY A 1 279 ? -24.868 -3.093 7.319 1.00 58.53 279 GLY A C 1
ATOM 2180 O O . GLY A 1 279 ? -24.307 -3.784 8.170 1.00 58.53 279 GLY A O 1
ATOM 2181 N N . PHE A 1 280 ? -24.463 -3.044 6.040 1.00 59.62 280 PHE A N 1
ATOM 2182 C CA . PHE A 1 280 ? -23.605 -4.079 5.443 1.00 59.62 280 PHE A CA 1
ATOM 2183 C C . PHE A 1 280 ? -22.541 -3.556 4.453 1.00 59.62 280 PHE A C 1
ATOM 2185 O O . PHE A 1 280 ? -22.568 -3.918 3.277 1.00 59.62 280 PHE A O 1
ATOM 2192 N N . PRO A 1 281 ? -21.573 -2.718 4.867 1.00 55.22 281 PRO A N 1
ATOM 2193 C CA . PRO A 1 281 ? -20.497 -2.330 3.963 1.00 55.22 281 PRO A CA 1
ATOM 2194 C C . PRO A 1 281 ? -19.444 -3.444 3.854 1.00 55.22 281 PRO A C 1
ATOM 2196 O O . PRO A 1 281 ? -18.608 -3.596 4.739 1.00 55.22 281 PRO A O 1
ATOM 2199 N N . GLN A 1 282 ? -19.432 -4.185 2.748 1.00 57.66 282 GLN A N 1
ATOM 2200 C CA . GLN A 1 282 ? -18.323 -5.083 2.413 1.00 57.66 282 GLN A CA 1
ATOM 2201 C C . GLN A 1 282 ? -17.147 -4.259 1.876 1.00 57.66 282 GLN A C 1
ATOM 2203 O O . GLN A 1 282 ? -17.090 -3.964 0.688 1.00 57.66 282 GLN A O 1
ATOM 2208 N N . ASN A 1 283 ? -16.214 -3.844 2.735 1.00 63.94 283 ASN A N 1
ATOM 2209 C CA . ASN A 1 283 ? -15.004 -3.154 2.281 1.00 63.94 283 ASN A CA 1
ATOM 2210 C C . ASN A 1 283 ? -13.765 -3.656 3.030 1.00 63.94 283 ASN A C 1
ATOM 2212 O O . ASN A 1 283 ? -13.679 -3.558 4.254 1.00 63.94 283 ASN A O 1
ATOM 2216 N N . CYS A 1 284 ? -12.788 -4.157 2.272 1.00 71.94 284 CYS A N 1
ATOM 2217 C CA . CYS A 1 284 ? -11.444 -4.477 2.749 1.00 71.94 284 CYS A CA 1
ATOM 2218 C C . CYS A 1 284 ? -10.528 -3.284 2.456 1.00 71.94 284 CYS A C 1
ATOM 2220 O O . CYS A 1 284 ? -10.020 -3.158 1.342 1.00 71.94 284 CYS A O 1
ATOM 2222 N N . LEU A 1 285 ? -10.347 -2.393 3.431 1.00 78.75 285 LEU A N 1
ATOM 2223 C CA . LEU A 1 285 ? -9.529 -1.187 3.270 1.00 78.75 285 LEU A CA 1
ATOM 2224 C C . LEU A 1 285 ? -8.179 -1.338 3.973 1.00 78.75 285 LEU A C 1
ATOM 2226 O O . LEU A 1 285 ? -8.094 -1.925 5.054 1.00 78.75 285 LEU A O 1
ATOM 2230 N N . ALA A 1 286 ? -7.133 -0.778 3.366 1.00 77.06 286 ALA A N 1
ATOM 2231 C CA . ALA A 1 286 ? -5.811 -0.696 3.975 1.00 77.06 286 ALA A CA 1
ATOM 2232 C C . ALA A 1 286 ? -5.785 0.360 5.095 1.00 77.06 286 ALA A C 1
ATOM 2234 O O . ALA A 1 286 ? -6.490 1.367 5.035 1.00 77.06 286 ALA A O 1
ATO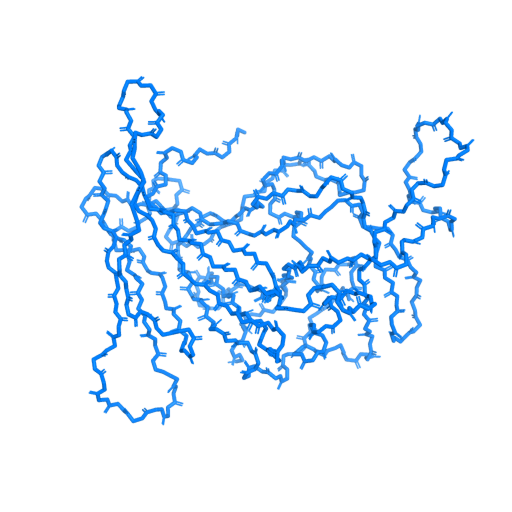M 2235 N N . GLY A 1 287 ? -4.948 0.130 6.104 1.00 75.12 287 GLY A N 1
ATOM 2236 C CA . GLY A 1 287 ? -4.676 1.057 7.198 1.00 75.12 287 GLY A CA 1
ATOM 2237 C C . GLY A 1 287 ? -3.220 1.521 7.205 1.00 75.12 287 GLY A C 1
ATOM 2238 O O . GLY A 1 287 ? -2.302 0.801 6.794 1.00 75.12 287 GLY A O 1
ATOM 2239 N N . TYR A 1 288 ? -3.004 2.730 7.708 1.00 88.75 288 TYR A N 1
ATOM 2240 C CA . TYR A 1 288 ? -1.693 3.335 7.912 1.00 88.75 288 TYR A CA 1
ATOM 2241 C C . TYR A 1 288 ? -1.457 3.629 9.401 1.00 88.75 288 TYR A C 1
ATOM 2243 O O . TYR A 1 288 ? -2.397 3.927 10.139 1.00 88.75 288 TYR A O 1
ATOM 2251 N N . LEU A 1 289 ? -0.205 3.514 9.839 1.00 86.75 289 LEU A N 1
ATOM 2252 C CA . LEU A 1 289 ? 0.277 3.845 11.177 1.00 86.75 289 LEU A CA 1
ATOM 2253 C C . LEU A 1 289 ? 1.297 4.990 11.066 1.00 86.75 289 LEU A C 1
ATOM 2255 O O . LEU A 1 289 ? 2.453 4.760 10.696 1.00 86.75 289 LEU A O 1
ATOM 2259 N N . GLY A 1 290 ? 0.868 6.229 11.320 1.00 78.25 290 GLY A N 1
ATOM 2260 C CA . GLY A 1 290 ? 1.711 7.418 11.147 1.00 78.25 290 GLY A CA 1
ATOM 2261 C C . GLY A 1 290 ? 2.832 7.617 12.176 1.00 78.25 290 GLY A C 1
ATOM 2262 O O . GLY A 1 290 ? 3.842 8.264 11.869 1.00 78.25 290 GLY A O 1
ATOM 2263 N N . GLU A 1 291 ? 2.681 7.047 13.369 1.00 83.62 291 GLU A N 1
ATOM 2264 C CA . GLU A 1 291 ? 3.567 7.194 14.532 1.00 83.62 291 GLU A CA 1
ATOM 2265 C C . GLU A 1 291 ? 4.366 5.914 14.847 1.00 83.62 291 GLU A C 1
ATOM 2267 O O . GLU A 1 291 ? 5.359 5.950 15.581 1.00 83.62 291 GLU A O 1
ATOM 2272 N N . THR A 1 292 ? 3.963 4.762 14.309 1.00 87.94 292 THR A N 1
ATOM 2273 C CA . THR A 1 292 ? 4.704 3.506 14.451 1.00 87.94 292 THR A CA 1
ATOM 2274 C C . THR A 1 292 ? 5.971 3.491 13.597 1.00 87.94 292 THR A C 1
ATOM 2276 O O . THR A 1 292 ? 5.940 3.665 12.381 1.00 87.94 292 THR A O 1
ATOM 2279 N N . ASP A 1 293 ? 7.103 3.214 14.250 1.00 86.44 293 ASP A N 1
ATOM 2280 C CA . ASP A 1 293 ? 8.425 3.223 13.617 1.00 86.44 293 ASP A CA 1
ATOM 2281 C C . ASP A 1 293 ? 8.732 1.944 12.834 1.00 86.44 293 ASP A C 1
ATOM 2283 O O . ASP A 1 293 ? 9.577 1.974 11.955 1.00 86.44 293 ASP A O 1
ATOM 2287 N N . SER A 1 294 ? 8.097 0.812 13.137 1.00 89.06 294 SER A N 1
ATOM 2288 C CA . SER A 1 294 ? 8.253 -0.426 12.368 1.00 89.06 294 SER A CA 1
ATOM 2289 C C . SER A 1 294 ? 7.125 -1.400 12.684 1.00 89.06 294 SER A C 1
ATOM 2291 O O . SER A 1 294 ? 6.685 -1.492 13.832 1.00 89.06 294 SER A O 1
ATOM 2293 N N . LEU A 1 295 ? 6.716 -2.196 11.692 1.00 87.06 295 LEU A N 1
ATOM 2294 C CA . LEU A 1 295 ? 5.828 -3.342 11.907 1.00 87.06 295 LEU A CA 1
ATOM 2295 C C . LEU A 1 295 ? 6.526 -4.495 12.641 1.00 87.06 295 LEU A C 1
ATOM 2297 O O . LEU A 1 295 ? 5.880 -5.461 13.059 1.00 87.06 295 LEU A O 1
ATOM 2301 N N . ASN A 1 296 ? 7.849 -4.403 12.786 1.00 82.12 296 ASN A N 1
ATOM 2302 C CA . ASN A 1 296 ? 8.692 -5.492 13.231 1.00 82.12 296 ASN A CA 1
ATOM 2303 C C . ASN A 1 296 ? 9.113 -5.448 14.702 1.00 82.12 296 ASN A C 1
ATOM 2305 O O . ASN A 1 296 ? 9.433 -6.519 15.233 1.00 82.12 296 ASN A O 1
ATOM 2309 N N . GLY A 1 297 ? 9.004 -4.287 15.352 1.00 68.69 297 GLY A N 1
ATOM 2310 C CA . GLY A 1 297 ? 9.435 -4.071 16.737 1.00 68.69 297 GLY A CA 1
ATOM 2311 C C . GLY A 1 297 ? 10.932 -3.843 16.883 1.00 68.69 297 GLY A C 1
ATOM 2312 O O . GLY A 1 297 ? 11.711 -4.517 16.174 1.00 68.69 297 GLY A O 1
#

pLDDT: mean 87.32, std 14.34, range [42.78, 98.62]

Secondary structure (DSSP, 8-state):
----GGG-SEEEEEEESEEEEEETTTTSEEEEEEEPBTTEEEEEEEEEEEE-TTT--EEEEEE------TTSEEEEEEEEE--TT--SSEEE---S--BTTTTBS-TT-GGGS-BSSSTTTTSSPPEE--GGGEEEEEEE-SEEEEEEEE-SS-EEEEEEESS---EEEE--EEEEEEEE-EEEEEEEEEEEEPPTTS-S-S---EEEEE-BTTEEEEEEEEEEETTGGG-SS-GGGGGGGTEE-TT--EEEEEEEE--TT-----S-STT-TTPEEPS-------EEESS-S-S--

Foldseek 3Di:
DDDDLLQFQEKEWEFFEKEWEQQVVVQRKIKIFHFDDPFWDKDKWKKKWFADPVPRDTPDIDTDDFDADQLFAKEKDKFQFDDVPKDQFEEEDADDDDDQLVVDGDQFGAVLFAACCPPLHQVHFWDFDCLSRGTHMYIYGIWYKTAPGKDPFWKWKDWPDDDDAIGTRHIHGRTMMTGTGHDAQMKIKMWGDDDPPDPPDDDIIMDIRTRDPGIHMYMYMYTGGNPLPPDWFECQQVVCVGIADPRRITIGMWTWDPPPDDPDDDDGCVPPPDTDTDRGDSGRGYYYHHHDNDSPD